Protein 8Z3I (pdb70)

Solvent-accessible surface area: 13178 Å² total; per-residue (Å²): 144,121,16,130,6,112,38,52,1,24,2,95,104,7,130,145,38,75,151,48,138,62,74,26,37,5,37,0,18,17,13,0,15,33,2,14,2,53,58,134,19,118,75,29,110,60,0,106,90,7,59,93,90,44,52,9,8,32,0,54,0,11,95,143,64,30,54,53,2,25,24,6,75,153,25,56,134,72,49,61,128,88,33,68,123,57,19,124,125,95,115,20,80,31,162,72,65,123,52,2,78,219,88,36,95,9,75,72,92,69,2,61,99,25,1,68,44,4,65,88,80,7,5,72,100,73,75,93,120,90,5,0,1,16,33,8,6,19,9,0,4,8,0,5,1,0,3,3,35,18,37,0,58,175,71,94,38,39,1,11,0,0,0,0,12,23,70,0,40,0,31,55,33,120,138,36,67,15,0,1,40,10,46,1,0,3,1,0,0,0,11,15,118,68,80,18,20,0,0,4,17,22,22,28,113,113,15,19,60,29,89,59,0,31,80,70,0,93,69,97,63,5,82,35,75,50,42,9,27,5,58,4,30,1,0,10,5,33,92,116,56,36,16,3,19,59,5,101,126,24,97,50,0,82,68,15,3,67,53,3,45,155,43,122,37,51,50,72,56,166

Foldseek 3Di:
DDAPDKDKAAKAFDDPDDDDPFWGWIDAHQWFAIAIETPVQPAVVVNVVRNVVVAIWMWGADPVGRRYTNHIGHDDPVVRVVQVVFKDFDAFPDDDPVVVVVLLEAEQVRQFVLLVVLLCLALVNPNDQPRAPLQADQTQQLLSQLSSQVVSVVVSHHFKKKKWAFFFWAAQDPVDGQIYTGRMHIFTWGAYVNAIWGRRSSQDSGTHHPVVVLVRRCPPNTDTPDMDIHGSQWSDADNPRSITGGDNVCPVSSVSRVVCSPPHYHRPDD

Structure (mmCIF, N/CA/C/O backbone):
data_8Z3I
#
_entry.id   8Z3I
#
_cell.length_a   51.338
_cell.length_b   52.455
_cell.length_c   109.467
_cell.angle_alpha   90.0
_cell.angle_beta   90.0
_cell.angle_gamma   90.0
#
_symmetry.space_group_name_H-M   'P 21 21 21'
#
loop_
_entity.id
_entity.type
_entity.pdbx_description
1 polymer 'Protei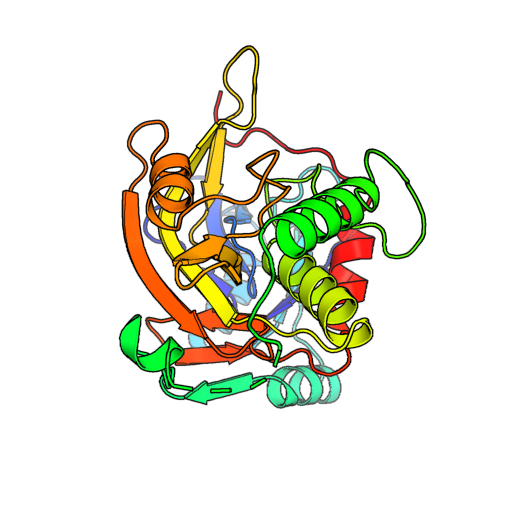n glutaminase domain-containing protein'
2 water water
#
loop_
_atom_site.group_PDB
_atom_site.id
_atom_site.type_symbol
_atom_site.label_atom_id
_atom_site.label_alt_id
_atom_site.label_comp_id
_atom_site.label_asym_id
_atom_site.label_entity_id
_atom_site.label_seq_id
_atom_site.pdbx_PDB_ins_code
_atom_site.Cartn_x
_atom_site.Cartn_y
_atom_site.Cartn_z
_atom_site.occupancy
_atom_site.B_iso_or_equiv
_atom_site.auth_seq_id
_atom_site.auth_comp_id
_atom_site.auth_asym_id
_atom_site.auth_atom_id
_atom_site.pdbx_PDB_model_num
ATOM 1 N N . GLN A 1 35 ? -10.75234 -26.33049 41.50844 1.000 45.33136 35 GLN A N 1
ATOM 2 C CA . GLN A 1 35 ? -10.88763 -25.89884 40.12071 1.000 41.64931 35 GLN A CA 1
ATOM 3 C C . GLN A 1 35 ? -9.59414 -25.31313 39.57948 1.000 41.02775 35 GLN A C 1
ATOM 4 O O . GLN A 1 35 ? -8.95949 -24.47414 40.22413 1.000 41.71227 35 GLN A O 1
ATOM 10 N N . THR A 1 36 ? -9.21645 -25.76219 38.38648 1.000 34.15113 36 THR A N 1
ATOM 11 C CA . THR A 1 36 ? -8.01010 -25.28531 37.72323 1.000 29.93280 36 THR A CA 1
ATOM 12 C C . THR A 1 36 ? -8.36031 -24.75598 36.35434 1.000 22.08055 36 THR A C 1
ATOM 13 O O . THR A 1 36 ? -9.39838 -25.10874 35.79689 1.000 26.78601 36 THR A O 1
ATOM 17 N N . SER A 1 37 ? -7.48160 -23.92465 35.80855 1.000 21.85083 37 SER A N 1
ATOM 18 C CA . SER A 1 37 ? -7.68577 -23.34536 34.48947 1.000 23.89773 37 SER A CA 1
ATOM 19 C C . SER A 1 37 ? -6.39489 -22.77387 33.91701 1.000 25.03158 37 SER A C 1
ATOM 20 O O . SER A 1 37 ? -5.57960 -22.22074 34.65044 1.000 20.89348 37 SER A O 1
ATOM 23 N N . ASN A 1 38 ? -6.22103 -22.89428 32.60172 1.000 18.73053 38 ASN A N 1
ATOM 24 C CA . ASN A 1 38 ? -5.15057 -22.19216 31.91211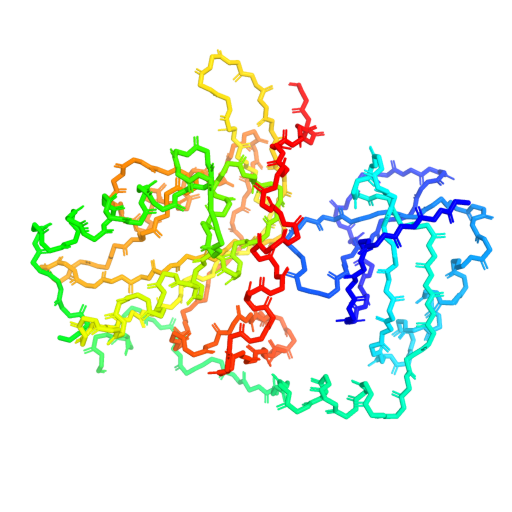 1.000 12.93289 38 ASN A CA 1
ATOM 25 C C . ASN A 1 38 ? -5.65003 -20.91239 31.24074 1.000 18.63718 38 ASN A C 1
ATOM 26 O O . ASN A 1 38 ? -4.92555 -20.28800 30.48247 1.000 19.09185 38 ASN A O 1
ATOM 31 N N . ASP A 1 39 ? -6.88309 -20.52062 31.53620 1.000 12.93088 39 ASP A N 1
ATOM 32 C CA . ASP A 1 39 ? -7.48003 -19.33262 30.93316 1.000 13.30330 39 ASP A CA 1
ATOM 33 C C . ASP A 1 39 ? -7.36510 -18.15526 31.88433 1.000 15.74832 39 ASP A C 1
ATOM 34 O O . ASP A 1 39 ? -8.16846 -18.01206 32.80479 1.000 12.30402 39 ASP A O 1
ATOM 39 N N . TYR A 1 40 ? -6.35293 -17.32014 31.67080 1.000 17.42672 40 TYR A N 1
ATOM 40 C CA . TYR A 1 40 ? -6.18774 -16.12803 32.49622 1.000 13.50782 40 TYR A CA 1
ATOM 41 C C . TYR A 1 40 ? -5.89524 -14.89726 31.66574 1.000 14.59319 40 TYR A C 1
ATOM 42 O O . TYR A 1 40 ? -5.40963 -14.98570 30.52996 1.000 13.55169 40 TYR A O 1
ATOM 51 N N . ILE A 1 41 ? -6.19336 -13.73963 32.23783 1.000 14.52720 41 ILE A N 1
ATOM 52 C CA . ILE A 1 41 ? -5.66527 -12.48677 31.70852 1.000 15.23511 41 ILE A CA 1
ATOM 53 C C . ILE A 1 41 ? -5.12118 -11.61971 32.84202 1.000 18.86660 41 ILE A C 1
ATOM 54 O O . ILE A 1 41 ? -5.42168 -11.85542 34.01384 1.000 18.17830 41 ILE A O 1
ATOM 59 N N . ILE A 1 42 ? -4.32601 -10.61820 32.47108 1.000 14.24949 42 ILE A N 1
ATOM 60 C CA . ILE A 1 42 ? -3.84800 -9.59961 33.39808 1.000 16.66144 42 ILE A CA 1
ATOM 61 C C . ILE A 1 42 ? -4.42366 -8.24224 32.99206 1.000 17.08285 42 ILE A C 1
ATOM 62 O O . ILE A 1 42 ? -4.28870 -7.81916 31.84227 1.000 11.38949 42 ILE A O 1
ATOM 67 N N . GLY A 1 43 ? -5.07982 -7.56143 33.92112 1.000 11.83482 43 GLY A N 1
ATOM 68 C CA . GLY A 1 43 ? -5.60162 -6.24938 33.61137 1.000 18.46758 43 GLY A CA 1
ATOM 69 C C . GLY A 1 43 ? -6.39727 -5.66110 34.74641 1.000 16.27581 43 GLY A C 1
ATOM 70 O O . GLY A 1 43 ? -6.45571 -6.23364 35.83808 1.000 14.87983 43 GLY A O 1
ATOM 71 N N . LEU A 1 44 ? -6.99320 -4.50321 34.48140 1.000 15.22342 44 LEU A N 1
ATOM 72 C CA . LEU A 1 44 ? -7.89417 -3.84905 35.42805 1.000 13.09920 44 LEU A CA 1
ATOM 73 C C . LEU A 1 44 ? -9.24907 -4.52546 35.43077 1.000 15.66585 44 LEU A C 1
ATOM 74 O O . LEU A 1 44 ? -9.67144 -5.09227 34.42145 1.000 22.52618 44 LEU A O 1
ATOM 79 N N . ILE A 1 45 ? -9.93102 -4.44909 36.56343 1.000 13.78165 45 ILE A N 1
ATOM 80 C CA . ILE A 1 45 ? -11.30750 -4.88758 36.65524 1.000 14.60286 45 ILE A CA 1
ATOM 81 C C . ILE A 1 45 ? -12.17371 -3.65618 36.87189 1.000 20.72955 45 ILE A C 1
ATOM 82 O O . ILE A 1 45 ? -11.78348 -2.74940 37.60272 1.000 18.10260 45 ILE A O 1
ATOM 87 N N . LYS A 1 46 ? -13.33118 -3.62046 36.21276 1.000 19.27044 46 LYS A N 1
ATOM 88 C CA . LYS A 1 46 ? -14.32085 -2.56311 36.42026 1.000 25.32884 46 LYS A CA 1
ATOM 89 C C . LYS A 1 46 ? -15.65771 -3.21295 36.72941 1.000 20.69108 46 LYS A C 1
ATOM 90 O O . LYS A 1 46 ? -15.98501 -4.25237 36.16537 1.000 19.44355 46 LYS A O 1
ATOM 96 N N . LYS A 1 47 ? -16.42079 -2.61379 37.63543 1.000 24.08766 47 LYS A N 1
ATOM 97 C CA . LYS A 1 47 ? -17.78140 -3.06914 37.88436 1.000 26.88546 47 LYS A CA 1
ATOM 98 C C . LYS A 1 47 ? -18.59148 -2.88807 36.60512 1.000 23.47670 47 LYS A C 1
ATOM 99 O O . LYS A 1 47 ? -18.35659 -1.94456 35.86457 1.000 23.36458 47 LYS A O 1
ATOM 105 N N . CYS A 1 48 ? -19.51444 -3.80280 36.31773 1.000 22.50759 48 CYS A N 1
ATOM 106 C CA . CYS A 1 48 ? -20.38700 -3.62113 35.16629 1.000 24.09867 48 CYS A CA 1
ATOM 107 C C . CYS A 1 48 ? -21.68986 -3.01691 35.64623 1.000 35.48081 48 CYS A C 1
ATOM 108 O O . CYS A 1 48 ? -22.40904 -3.64845 36.40956 1.000 34.74931 48 CYS A O 1
ATOM 111 N N . ASP A 1 49 ? -21.99311 -1.80116 35.20119 1.000 44.87324 49 ASP A N 1
ATOM 112 C CA . ASP A 1 49 ? -23.14639 -1.06777 35.72127 1.000 54.60861 49 ASP A CA 1
ATOM 113 C C . ASP A 1 49 ? -24.46808 -1.46901 35.06627 1.000 53.73830 49 ASP A C 1
ATOM 114 O O . ASP A 1 49 ? -25.50487 -1.52625 35.72888 1.000 57.96034 49 ASP A O 1
ATOM 119 N N . ASP A 1 50 ? -24.42781 -1.74786 33.76826 1.000 52.80693 50 ASP A N 1
ATOM 120 C CA . ASP A 1 50 ? -25.64587 -2.03553 33.02063 1.000 57.39815 50 ASP A CA 1
ATOM 121 C C . ASP A 1 50 ? -25.84311 -3.52835 32.78125 1.000 50.54311 50 ASP A C 1
ATOM 122 O O . ASP A 1 50 ? -26.40048 -3.92394 31.76009 1.000 52.97706 50 ASP A O 1
ATOM 127 N N . CYS A 1 51 ? -25.39144 -4.35869 33.71679 1.000 42.32158 51 CYS A N 1
ATOM 128 C CA . CYS A 1 51 ? -25.53473 -5.80186 33.55432 1.000 37.02614 51 CYS A CA 1
ATOM 129 C C . CYS A 1 51 ? -26.76499 -6.33149 34.29292 1.000 47.16630 51 CYS A C 1
ATOM 130 O O . CYS A 1 51 ? -27.41541 -5.60397 35.04349 1.000 43.86132 51 CYS A O 1
ATOM 133 N N . GLU A 1 52 ? -27.06764 -7.60644 34.06473 1.000 54.07020 52 GLU A N 1
ATOM 134 C CA . GLU A 1 52 ? -28.23104 -8.25752 34.65324 1.000 57.85345 52 GLU A CA 1
ATOM 135 C C . GLU A 1 52 ? -28.21532 -8.21108 36.17636 1.000 56.28034 52 GLU A C 1
ATOM 136 O O . GLU A 1 52 ? -27.21449 -8.55839 36.80234 1.000 51.71371 52 GLU A O 1
ATOM 138 N N . VAL A 1 53 ? -29.32891 -7.78429 36.76707 1.000 59.73780 53 VAL A N 1
ATOM 139 C CA . VAL A 1 53 ? -29.48828 -7.81734 38.21938 1.000 56.40613 53 VAL A CA 1
ATOM 140 C C . VAL A 1 53 ? -29.43396 -9.25693 38.73091 1.000 53.42706 53 VAL A C 1
ATOM 141 O O . VAL A 1 53 ? -29.99719 -10.17257 38.11997 1.000 54.74700 53 VAL A O 1
ATOM 145 N N . SER A 1 54 ? -28.74725 -9.45335 39.85167 1.000 49.87111 54 SER A N 1
ATOM 146 C CA . SER A 1 54 ? -28.59436 -10.78359 40.42685 1.000 48.94017 54 SER A CA 1
ATOM 147 C C . SER A 1 54 ? -28.19783 -10.70233 41.89544 1.000 50.47683 54 SER A C 1
ATOM 148 O O . SER A 1 54 ? -27.36419 -9.88019 42.27501 1.000 50.36494 54 SER A O 1
ATOM 151 N N . THR A 1 55 ? -28.80026 -11.55672 42.71872 1.000 42.57770 55 THR A N 1
ATOM 152 C CA . THR A 1 55 ? -28.47865 -11.59925 44.14054 1.000 46.23162 55 THR A CA 1
ATOM 153 C C . THR A 1 55 ? -27.37833 -12.61309 44.43011 1.000 51.31085 55 THR A C 1
ATOM 154 O O . THR A 1 55 ? -26.89255 -12.70691 45.55958 1.000 55.98920 55 THR A O 1
ATOM 158 N N . SER A 1 56 ? -26.98997 -13.36858 43.40525 1.000 46.37039 56 SER A N 1
ATOM 159 C CA . SER A 1 56 ? -25.98952 -14.41928 43.56111 1.000 41.65641 56 SER A CA 1
ATOM 160 C C . SER A 1 56 ? -24.69648 -14.15491 42.77757 1.000 34.58511 56 SER A C 1
ATOM 161 O O . SER A 1 56 ? -23.65103 -14.70753 43.11034 1.000 33.94757 56 SER A O 1
ATOM 164 N N . LYS A 1 57 ? -24.77691 -13.33595 41.73106 1.000 30.92006 57 LYS A N 1
ATOM 165 C CA . LYS A 1 57 ? -23.59931 -13.00162 40.92386 1.000 28.28330 57 LYS A CA 1
ATOM 166 C C . LYS A 1 57 ? -23.34199 -11.50292 40.89405 1.000 25.81104 57 LYS A C 1
ATOM 167 O O . LYS A 1 57 ? -24.27193 -10.70206 40.93433 1.000 29.99620 57 LYS A O 1
ATOM 173 N N . THR A 1 58 ? -22.06941 -11.13993 40.79878 1.000 24.20692 58 THR A N 1
ATOM 174 C CA . THR A 1 58 ? -21.66533 -9.75834 40.60095 1.000 24.90847 58 THR A CA 1
ATOM 175 C C . THR A 1 58 ? -20.87095 -9.67949 39.29631 1.000 21.95108 58 THR A C 1
ATOM 176 O O . THR A 1 58 ? -19.93833 -10.46398 39.08036 1.000 21.99451 58 THR A O 1
ATOM 180 N N . PHE A 1 59 ? -21.24940 -8.75449 38.41810 1.000 20.41237 59 PHE A N 1
ATOM 181 C CA . PHE A 1 59 ? -20.66006 -8.70928 37.08104 1.000 23.92076 59 PHE A CA 1
ATOM 182 C C . PHE A 1 59 ? -19.55222 -7.67836 36.96212 1.000 20.93522 59 PHE A C 1
ATOM 183 O O . PHE A 1 59 ? -19.63731 -6.59314 37.52662 1.000 17.67504 59 PHE A O 1
ATOM 191 N N . PHE A 1 60 ? -18.51424 -8.03069 36.21325 1.000 19.69175 60 PHE A N 1
ATOM 192 C CA . PHE A 1 60 ? -17.35803 -7.17123 36.01726 1.000 18.04496 60 PHE A CA 1
ATOM 193 C C . PHE A 1 60 ? -16.92948 -7.17801 34.55451 1.000 22.44513 60 PHE A C 1
ATOM 194 O O . PHE A 1 60 ? -17.27708 -8.09868 33.81236 1.000 21.96234 60 PHE A O 1
ATOM 202 N N . TYR A 1 61 ? -16.18855 -6.14644 34.14853 1.000 12.08676 61 TYR A N 1
ATOM 203 C CA . TYR A 1 61 ? -15.41042 -6.20355 32.92086 1.000 16.81896 61 TYR A CA 1
ATOM 204 C C . TYR A 1 61 ? -13.94072 -6.39783 33.26737 1.000 14.09159 61 TYR A C 1
ATOM 205 O O . TYR A 1 61 ? -13.35647 -5.61402 34.01413 1.000 15.02639 61 TYR A O 1
ATOM 214 N N . CYS A 1 62 ? -13.34830 -7.44768 32.71184 1.000 13.01361 62 CYS A N 1
ATOM 215 C CA . CYS A 1 62 ? -11.95776 -7.79170 32.99159 1.000 14.43100 62 CYS A CA 1
ATOM 216 C C . CYS A 1 62 ? -11.03184 -7.37697 31.85281 1.000 11.63290 62 CYS A C 1
ATOM 217 O O . CYS A 1 62 ? -11.29099 -7.69289 30.68831 1.000 12.94804 62 CYS A O 1
ATOM 220 N N . GLY A 1 63 ? -9.94725 -6.68472 32.20346 1.000 10.69221 63 GLY A N 1
ATOM 221 C CA . GLY A 1 63 ? -8.98504 -6.20075 31.23938 1.000 16.12431 63 GLY A CA 1
ATOM 222 C C . GLY A 1 63 ? -9.69097 -5.46303 30.11925 1.000 13.92193 63 GLY A C 1
ATOM 223 O O . GLY A 1 63 ? -10.53229 -4.59037 30.36273 1.000 12.11456 63 GLY A O 1
ATOM 224 N N . ILE A 1 64 ? -9.37143 -5.84640 28.89011 1.000 8.56880 64 ILE A N 1
ATOM 225 C CA . ILE A 1 64 ? -9.96764 -5.21686 27.71906 1.000 8.20557 64 ILE A CA 1
ATOM 226 C C . ILE A 1 64 ? -11.01301 -6.10135 27.04498 1.000 8.40547 64 ILE A C 1
ATOM 227 O O . ILE A 1 64 ? -11.30273 -5.92893 25.85723 1.000 11.33131 64 ILE A O 1
ATOM 232 N N . LYS A 1 65 ? -11.58799 -7.04604 27.79216 1.000 8.72479 65 LYS A N 1
ATOM 233 C CA . LYS A 1 65 ? -12.58998 -7.93437 27.21769 1.000 9.53103 65 LYS A CA 1
ATOM 234 C C . LYS A 1 65 ? -13.80371 -7.11557 26.82419 1.000 15.24985 65 LYS A C 1
ATOM 235 O O . LYS A 1 65 ? -14.17345 -6.18557 27.53115 1.000 15.69541 65 LYS A O 1
ATOM 241 N N . ALA A 1 66 ? -14.40348 -7.45994 25.69073 1.000 10.92432 66 ALA A N 1
ATOM 242 C CA . ALA A 1 66 ? -15.56537 -6.74569 25.18867 1.000 11.60276 66 ALA A CA 1
ATOM 243 C C . ALA A 1 66 ? -16.84463 -7.26561 25.84210 1.000 16.39471 66 ALA A C 1
ATOM 244 O O . ALA A 1 66 ? -17.86834 -6.58080 25.84501 1.000 18.39516 66 ALA A O 1
ATOM 246 N N . GLY A 1 67 ? -16.77531 -8.47214 26.40523 1.000 16.31907 67 GLY A N 1
ATOM 247 C CA . GLY A 1 67 ? -17.91811 -9.07600 27.06859 1.000 20.31410 67 GLY A CA 1
ATOM 248 C C . GLY A 1 67 ? -17.73788 -9.13363 28.57618 1.000 18.79076 67 GLY A C 1
ATOM 249 O O . GLY A 1 67 ? -16.61402 -9.20502 29.06850 1.000 14.84588 67 GLY A O 1
ATOM 250 N N . ALA A 1 68 ? -18.84753 -9.10228 29.31102 1.000 15.36603 68 ALA A N 1
ATOM 251 C CA . ALA A 1 68 ? -18.79688 -9.12344 30.77360 1.000 19.90581 68 ALA A CA 1
ATOM 252 C C . ALA A 1 68 ? -18.45671 -10.50292 31.35823 1.000 17.20106 68 ALA A C 1
ATOM 253 O O . ALA A 1 68 ? -18.74147 -11.55232 30.76483 1.000 15.76089 68 ALA A O 1
ATOM 255 N N . SER A 1 69 ? -17.85538 -10.47598 32.53954 1.000 13.20559 69 SER A N 1
ATOM 256 C CA . SER A 1 69 ? -17.59918 -11.67367 33.33129 1.000 13.81592 69 SER A CA 1
ATOM 257 C C . SER A 1 69 ? -18.42674 -11.56528 34.59319 1.000 16.58872 69 SER A C 1
ATOM 258 O O . SER A 1 69 ? -19.05850 -10.53768 34.83614 1.000 16.96824 69 SER A O 1
ATOM 261 N N . TYR A 1 70 ? -18.40400 -12.60458 35.41705 1.000 14.48560 70 TYR A N 1
ATOM 262 C CA . TYR A 1 70 ? -19.05396 -12.50317 36.71170 1.000 16.06121 70 TYR A CA 1
ATOM 263 C C . TYR A 1 70 ? -18.30962 -13.34988 37.70551 1.000 18.41585 70 TYR A C 1
ATOM 264 O O . TYR A 1 70 ? -17.58864 -14.27141 37.32900 1.000 15.85550 70 TYR A O 1
ATOM 273 N N . VAL A 1 71 ? -18.47286 -13.01703 38.97675 1.000 15.67463 71 VAL A N 1
ATOM 274 C CA . VAL A 1 71 ? -18.03012 -13.89185 40.04187 1.000 18.09738 71 VAL A CA 1
ATOM 275 C C . VAL A 1 71 ? -19.22338 -14.18347 40.94749 1.000 23.45344 71 VAL A C 1
ATOM 276 O O . VAL A 1 71 ? -20.15136 -13.36678 41.05861 1.000 22.94823 71 VAL A O 1
ATOM 280 N N . GLU A 1 72 ? -19.21352 -15.36090 41.56578 1.000 23.05744 72 GLU A N 1
ATOM 281 C CA . GLU A 1 72 ? -20.23343 -15.71974 42.53836 1.000 28.48987 72 GLU A CA 1
ATOM 282 C C . GLU A 1 72 ? -20.10688 -14.81528 43.75399 1.000 33.11082 72 GLU A C 1
ATOM 283 O O . GLU A 1 72 ? -18.99848 -14.48708 44.17716 1.000 32.99603 72 GLU A O 1
ATOM 289 N N . ASN A 1 73 ? -21.23901 -14.41501 44.31945 1.000 34.47300 73 ASN A N 1
ATOM 290 C CA . ASN A 1 73 ? -21.23504 -13.49277 45.45355 1.000 34.41164 73 ASN A CA 1
ATOM 291 C C . ASN A 1 73 ? -20.59422 -14.05227 46.72846 1.000 33.86997 73 ASN A C 1
ATOM 292 O O . ASN A 1 73 ? -20.13451 -13.28944 47.57732 1.000 33.00194 73 ASN A O 1
ATOM 297 N N . ASP A 1 74 ? -20.55761 -15.37036 46.88056 1.000 31.76548 74 ASP A N 1
ATOM 298 C CA . ASP A 1 74 ? -19.94926 -15.92205 48.08866 1.000 36.91610 74 ASP A CA 1
ATOM 299 C C . ASP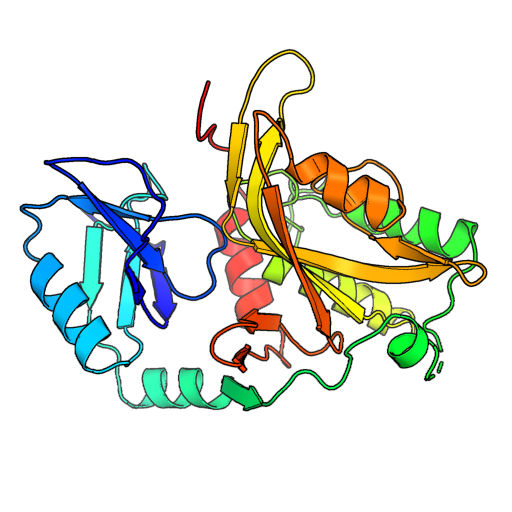 A 1 74 ? -18.50139 -16.30599 47.84072 1.000 37.44777 74 ASP A C 1
ATOM 300 O O . ASP A 1 74 ? -17.86677 -16.92694 48.68941 1.000 33.00095 74 ASP A O 1
ATOM 305 N N . SER A 1 75 ? -17.99017 -15.94131 46.66774 1.000 38.57895 75 SER A N 1
ATOM 306 C CA . SER A 1 75 ? -16.61460 -16.26167 46.30675 1.000 28.80448 75 SER A CA 1
ATOM 307 C C . SER A 1 75 ? -15.63493 -15.63843 47.27634 1.000 27.39379 75 SER A C 1
ATOM 308 O O . SER A 1 75 ? -15.74083 -14.45684 47.60134 1.000 25.87147 75 SER A O 1
ATOM 311 N N . PRO A 1 76 ? -14.65612 -16.43410 47.72354 1.000 28.42642 76 PRO A N 1
ATOM 312 C CA . PRO A 1 76 ? -13.60002 -15.95485 48.61635 1.000 31.87149 76 PRO A CA 1
ATOM 313 C C . PRO A 1 76 ? -12.65030 -14.97393 47.94023 1.000 31.46106 76 PRO A C 1
ATOM 314 O O . PRO A 1 76 ? -11.73514 -14.51271 48.61127 1.000 30.87294 76 PRO A O 1
ATOM 318 N N . TYR A 1 77 ? -12.86128 -14.67160 46.65555 1.000 26.43307 77 TYR A N 1
ATOM 319 C CA . TYR A 1 77 ? -11.99600 -13.74393 45.92494 1.000 27.35641 77 TYR A CA 1
ATOM 320 C C . TYR A 1 77 ? -12.66776 -12.39803 45.67542 1.000 23.85393 77 TYR A C 1
ATOM 321 O O . TYR A 1 77 ? -12.04889 -11.47894 45.13480 1.000 21.67632 77 TYR A O 1
ATOM 330 N N . LEU A 1 78 ? -13.93147 -12.27871 46.06744 1.000 27.58009 78 LEU A N 1
ATOM 331 C CA . LEU A 1 78 ? -14.68114 -11.05411 45.78938 1.000 25.40220 78 LEU A CA 1
ATOM 332 C C . LEU A 1 78 ? -14.00427 -9.83131 46.42569 1.000 24.70361 78 LEU A C 1
ATOM 333 O O . LEU A 1 78 ? -13.94295 -8.75724 45.82089 1.000 25.14179 78 LEU A O 1
ATOM 338 N N . ASN A 1 79 ? -13.48435 -9.99192 47.63753 1.000 22.86443 79 ASN A N 1
ATOM 339 C CA . ASN A 1 79 ? -12.82259 -8.87497 48.29660 1.000 20.14089 79 ASN A CA 1
ATOM 340 C C . ASN A 1 79 ? -11.51719 -8.51852 47.59892 1.000 25.38979 79 ASN A C 1
ATOM 341 O O . ASN A 1 79 ? -11.15585 -7.34547 47.52965 1.000 24.81079 79 ASN A O 1
ATOM 346 N N . ASP A 1 80 ? -10.81014 -9.51957 47.07827 1.000 20.32877 80 ASP A N 1
ATOM 347 C CA . ASP A 1 80 ? -9.61154 -9.24270 46.29264 1.000 21.80956 80 ASP A CA 1
ATOM 348 C C . ASP A 1 80 ? -9.94968 -8.42828 45.05064 1.000 20.16745 80 ASP A C 1
ATOM 349 O O . ASP A 1 80 ? -9.17533 -7.55687 44.63981 1.000 18.67079 80 ASP A O 1
ATOM 354 N N . ILE A 1 81 ? -11.10576 -8.70518 44.45365 1.000 20.86566 81 ILE A N 1
ATOM 355 C CA . ILE A 1 81 ? -11.52633 -7.95382 43.27201 1.000 16.01062 81 ILE A CA 1
ATOM 356 C C . ILE A 1 81 ? -11.81530 -6.50569 43.64406 1.000 22.52865 81 ILE A C 1
ATOM 357 O O . ILE A 1 81 ? -11.35613 -5.57677 42.96707 1.000 20.79028 81 ILE A O 1
ATOM 362 N N . LYS A 1 82 ? -12.55656 -6.31461 44.73352 1.000 22.05118 82 LYS A N 1
ATOM 363 C CA . LYS A 1 82 ? -12.91027 -4.96947 45.18586 1.000 22.28234 82 LYS A CA 1
ATOM 364 C C . LYS A 1 82 ? -11.66370 -4.16535 45.53268 1.000 23.56633 82 LYS A C 1
ATOM 365 O O . LYS A 1 82 ? -11.55297 -2.99797 45.17058 1.000 26.61551 82 LYS A O 1
ATOM 371 N N . GLU A 1 83 ? -10.71531 -4.80003 46.21237 1.000 19.53406 83 GLU A N 1
ATOM 372 C CA . GLU A 1 83 ? -9.48247 -4.11769 46.57520 1.000 22.73190 83 GLU A CA 1
ATOM 373 C C . GLU A 1 83 ? -8.72977 -3.68375 45.32435 1.000 26.12904 83 GLU A C 1
ATOM 374 O O . GLU A 1 83 ? -8.17740 -2.59184 45.27537 1.000 26.16181 83 GLU A O 1
ATOM 380 N N . SER A 1 84 ? -8.72896 -4.53728 44.30648 1.000 24.82199 84 SER A N 1
ATOM 381 C CA . SER A 1 84 ? -8.03525 -4.22249 43.07083 1.000 21.57638 84 SER A CA 1
ATOM 382 C C . SER A 1 84 ? -8.68357 -3.00582 42.39266 1.000 27.59576 84 SER A C 1
ATOM 383 O O . SER A 1 84 ? -7.98582 -2.10571 41.91369 1.000 29.51562 84 SER A O 1
ATOM 386 N N . ILE A 1 85 ? -10.01365 -2.96917 42.37758 1.000 28.41019 85 ILE A N 1
ATOM 387 C CA . ILE A 1 85 ? -10.74998 -1.81526 41.86014 1.000 29.54373 85 ILE A CA 1
ATOM 388 C C . ILE A 1 85 ? -10.42686 -0.52811 42.62824 1.000 35.86839 85 ILE A C 1
ATOM 389 O O . ILE A 1 85 ? -10.16709 0.51399 42.02109 1.000 35.12912 85 ILE A O 1
ATOM 394 N N . SER A 1 86 ? -10.42937 -0.59995 43.95728 1.000 27.83241 86 SER A N 1
ATOM 395 C CA . SER A 1 86 ? -10.11088 0.56840 44.77490 1.000 27.87701 86 SER A CA 1
ATOM 396 C C . SER A 1 86 ? -8.70321 1.09733 44.50697 1.000 31.52051 86 SER A C 1
ATOM 397 O O . SER A 1 86 ? -8.48571 2.30540 44.49267 1.000 36.21904 86 SER A O 1
ATOM 400 N N . ASN A 1 87 ? -7.74570 0.19693 44.30145 1.000 25.35604 87 ASN A N 1
ATOM 401 C CA . ASN A 1 87 ? -6.36646 0.62325 44.10126 1.000 28.35358 87 ASN A CA 1
ATOM 402 C C . ASN A 1 87 ? -6.03807 0.96443 42.65309 1.000 27.70039 87 ASN A C 1
ATOM 403 O O . ASN A 1 87 ? -4.96347 1.48509 42.37714 1.000 32.31606 87 ASN A O 1
ATOM 408 N N . GLY A 1 88 ? -6.96552 0.66544 41.74596 1.000 23.41819 88 GLY A N 1
ATOM 409 C CA . GLY A 1 88 ? -6.79499 0.92866 40.32857 1.000 26.74127 88 GLY A CA 1
ATOM 410 C C . GLY A 1 88 ? -5.59621 0.21861 39.73127 1.000 22.55293 88 GLY A C 1
ATOM 411 O O . GLY A 1 88 ? -4.91524 0.75246 38.85635 1.000 29.38031 88 GLY A O 1
ATOM 412 N N . THR A 1 89 ? -5.32373 -0.98640 40.20746 1.000 18.73948 89 THR A N 1
ATOM 413 C CA . THR A 1 89 ? -4.14568 -1.71348 39.75606 1.000 19.52328 89 THR A CA 1
ATOM 414 C C . THR A 1 89 ? -4.54275 -2.97580 39.01155 1.000 18.25266 89 THR A C 1
ATOM 415 O O . THR A 1 89 ? -5.60547 -3.53756 39.26792 1.000 16.14865 89 THR A O 1
ATOM 419 N N . PRO A 1 90 ? -3.68842 -3.42525 38.07867 1.000 20.11706 90 PRO A N 1
ATOM 420 C CA . PRO A 1 90 ? -3.97649 -4.65268 37.33553 1.000 19.93111 90 PRO A CA 1
ATOM 421 C C . PRO A 1 90 ? -3.78572 -5.88708 38.21464 1.000 18.12803 90 PRO A C 1
ATOM 422 O O . PRO A 1 90 ? -2.96985 -5.85327 39.14229 1.000 13.05957 90 PRO A O 1
ATOM 426 N N . ILE A 1 91 ? -4.55051 -6.94200 37.93714 1.000 13.38685 91 ILE A N 1
ATOM 427 C CA . ILE A 1 91 ? -4.42114 -8.23565 38.61605 1.000 10.79424 91 ILE A CA 1
ATOM 428 C C . ILE A 1 91 ? -4.59420 -9.34335 37.59433 1.000 10.31037 91 ILE A C 1
ATOM 429 O O . ILE A 1 91 ? -5.04010 -9.09967 36.47164 1.000 15.90619 91 ILE A O 1
ATOM 434 N N . LYS A 1 92 ? -4.25837 -10.55895 37.99953 1.000 11.70326 92 LYS A N 1
ATOM 435 C CA . LYS A 1 92 ? -4.40448 -11.72134 37.14800 1.000 13.46671 92 LYS A CA 1
ATOM 436 C C . LYS A 1 92 ? -5.74951 -12.36822 37.45984 1.000 14.70540 92 LYS A C 1
ATOM 437 O O . LYS A 1 92 ? -6.07377 -12.61015 38.62170 1.000 14.63146 92 LYS A O 1
ATOM 443 N N . ILE A 1 93 ? -6.53976 -12.62136 36.42489 1.000 13.90250 93 ILE A N 1
ATOM 444 C CA . ILE A 1 93 ? -7.88856 -13.16201 36.60998 1.000 14.25176 93 ILE A CA 1
ATOM 445 C C . ILE A 1 93 ? -7.98716 -14.50387 35.90947 1.000 18.14920 93 ILE A C 1
ATOM 446 O O . ILE A 1 93 ? -7.67681 -14.59272 34.73104 1.000 15.13603 93 ILE A O 1
ATOM 451 N N . TYR A 1 94 ? -8.40854 -15.54333 36.62640 1.000 11.18271 94 TYR A N 1
ATOM 452 C CA . TYR A 1 94 ? -8.58969 -16.85539 36.01504 1.000 12.94726 94 TYR A CA 1
ATOM 453 C C . TYR A 1 94 ? -10.05923 -17.12628 35.74248 1.000 16.71801 94 TYR A C 1
ATOM 454 O O . TYR A 1 94 ? -10.91457 -16.82151 36.57992 1.000 15.48410 94 TYR A O 1
ATOM 463 N N . PHE A 1 95 ? -10.34304 -17.73935 34.59511 1.000 12.42180 95 PHE A N 1
ATOM 464 C CA . PHE A 1 95 ? -11.72098 -18.05134 34.21483 1.000 11.63433 95 PHE A CA 1
ATOM 465 C C . PHE A 1 95 ? -11.98211 -19.55287 34.15394 1.000 17.42852 95 PHE A C 1
ATOM 466 O O . PHE A 1 95 ? -11.09153 -20.33418 33.83848 1.000 12.82846 95 PHE A O 1
ATOM 474 N N . ASP A 1 96 ? -13.21411 -19.93349 34.47954 1.000 14.86887 96 ASP A N 1
ATOM 475 C CA . ASP A 1 96 ? -13.69301 -21.31419 34.41037 1.000 15.80590 96 ASP A CA 1
ATOM 476 C C . ASP A 1 96 ? -13.51576 -21.86985 33.01202 1.000 17.63278 96 ASP A C 1
ATOM 477 O O . ASP A 1 96 ? -14.07229 -21.34071 32.04809 1.000 17.29339 96 ASP A O 1
ATOM 482 N N . GLU A 1 97 ? -12.75047 -22.94949 32.89269 1.000 18.22483 97 GLU A N 1
ATOM 483 C CA . GLU A 1 97 ? -12.51367 -23.52874 31.57755 1.000 18.19755 97 GLU A CA 1
ATOM 484 C C . GLU A 1 97 ? -13.79318 -24.06265 30.93838 1.000 19.97090 97 GLU A C 1
ATOM 485 O O . GLU A 1 97 ? -13.86579 -24.19695 29.72665 1.000 18.44650 97 GLU A O 1
ATOM 491 N N . ASN A 1 98 ? -14.81158 -24.32945 31.74633 1.000 22.63705 98 ASN A N 1
ATOM 492 C CA . ASN A 1 98 ? -16.08893 -24.80766 31.21481 1.000 28.45098 98 ASN A CA 1
ATOM 493 C C . ASN A 1 98 ? -17.10763 -23.69249 31.05673 1.000 26.65588 98 ASN A C 1
ATOM 494 O O . ASN A 1 98 ? -18.17612 -23.88282 30.47030 1.000 21.67070 98 ASN A O 1
ATOM 499 N N . GLU A 1 99 ? -16.77785 -22.52671 31.59689 1.000 23.84507 99 GLU A N 1
ATOM 500 C CA . GLU A 1 99 ? -17.67513 -21.38323 31.53008 1.000 23.69591 99 GLU A CA 1
ATOM 501 C C . GLU A 1 99 ? -16.84328 -20.11207 31.53593 1.000 17.99401 99 GLU A C 1
ATOM 502 O O . GLU A 1 99 ? -16.55663 -19.54945 32.59969 1.000 19.63211 99 GLU A O 1
ATOM 508 N N . PRO A 1 100 ? -16.42990 -19.66650 30.33943 1.000 18.05882 100 PRO A N 1
ATOM 509 C CA . PRO A 1 100 ? -15.41893 -18.61361 30.20020 1.000 18.30159 100 PRO A CA 1
ATOM 510 C C . PRO A 1 100 ? -15.83828 -17.28420 30.84825 1.000 16.87565 100 PRO A C 1
ATOM 511 O O . PRO A 1 100 ? -14.97997 -16.45849 31.18935 1.000 16.77097 100 PRO A O 1
ATOM 515 N N . GLU A 1 101 ? -17.14279 -17.09629 31.03360 1.000 14.79129 101 GLU A N 1
ATOM 516 C CA . GLU A 1 101 ? -17.65842 -15.86963 31.61849 1.000 13.70967 101 GLU A CA 1
ATOM 517 C C . GLU A 1 101 ? -17.43217 -15.83801 33.12221 1.000 18.07169 101 GLU A C 1
ATOM 518 O O . GLU A 1 101 ? -17.51486 -14.78381 33.74308 1.000 19.25462 101 GLU A O 1
ATOM 524 N N . ARG A 1 102 ? -17.16142 -16.99849 33.71165 1.000 17.41805 102 ARG A N 1
ATOM 525 C CA . ARG A 1 102 ? -17.11160 -17.09891 35.17074 1.000 18.28417 102 ARG A CA 1
ATOM 526 C C . ARG A 1 102 ? -15.68580 -16.98028 35.71151 1.000 14.01363 102 ARG A C 1
ATOM 527 O O . ARG A 1 102 ? -14.80135 -17.74255 35.33424 1.000 13.68145 102 ARG A O 1
ATOM 535 N N . ILE A 1 103 ? -15.47601 -16.00874 36.59077 1.000 17.44462 103 ILE A N 1
ATOM 536 C CA . ILE A 1 103 ? -14.20532 -15.85846 37.30360 1.000 14.28327 103 ILE A CA 1
ATOM 537 C C . ILE A 1 103 ? -14.09023 -16.91972 38.39490 1.000 18.72161 103 ILE A C 1
ATOM 538 O O . ILE A 1 103 ? -14.98004 -17.04477 39.22582 1.000 15.42704 103 ILE A O 1
ATOM 543 N N . ILE A 1 104 ? -13.01006 -17.69417 38.40132 1.000 17.83133 104 ILE A N 1
ATOM 544 C CA . ILE A 1 104 ? -12.84397 -18.68240 39.46638 1.000 13.89554 104 ILE A CA 1
ATOM 545 C C . ILE A 1 104 ? -11.82449 -18.23199 40.50388 1.000 18.41124 104 ILE A C 1
ATOM 546 O O . ILE A 1 104 ? -11.87165 -18.67477 41.64623 1.000 17.13572 104 ILE A O 1
ATOM 551 N N . SER A 1 105 ? -10.91844 -17.33430 40.12225 1.000 17.15458 105 SER A N 1
ATOM 552 C CA . SER A 1 105 ? -9.99146 -16.74903 41.09372 1.000 18.98339 105 SER A CA 1
ATOM 553 C C . SER A 1 105 ? -9.30298 -15.50506 40.54206 1.000 17.36565 105 SER A C 1
ATOM 554 O O . SER A 1 105 ? -9.33527 -15.24118 39.33336 1.000 12.17767 105 SER A O 1
ATOM 557 N N . VAL A 1 106 ? -8.69632 -14.73171 41.44083 1.000 14.46101 106 VAL A N 1
ATOM 558 C CA . VAL A 1 106 ? -7.78861 -13.67614 41.03033 1.000 13.23553 106 VAL A CA 1
ATOM 559 C C . VAL A 1 106 ? -6.54563 -13.73698 41.91141 1.000 20.45041 106 VAL A C 1
ATOM 560 O O . VAL A 1 106 ? -6.56821 -14.29222 43.00829 1.000 20.16484 106 VAL A O 1
ATOM 564 N N . VAL A 1 107 ? -5.45176 -13.17404 41.42993 1.000 16.10510 107 VAL A N 1
ATOM 565 C CA . VAL A 1 107 ? -4.24163 -13.15852 42.22538 1.000 17.98022 107 VAL A CA 1
ATOM 566 C C . VAL A 1 107 ? -3.44070 -11.90360 41.88602 1.000 16.76028 107 VAL A C 1
ATOM 567 O O . VAL A 1 107 ? -3.41532 -11.46115 40.73015 1.000 15.81214 107 VAL A O 1
ATOM 571 N N . LYS A 1 108 ? -2.81592 -11.31271 42.89338 1.000 14.79189 108 LYS A N 1
ATOM 572 C CA . LYS A 1 108 ? -1.95067 -10.15005 42.67554 1.000 18.56868 108 LYS A CA 1
ATOM 573 C C . LYS A 1 108 ? -0.77088 -10.48626 41.75455 1.000 18.04786 108 LYS A C 1
ATOM 574 O O . LYS A 1 108 ? -0.22376 -11.59098 41.79948 1.000 17.73493 108 LYS A O 1
ATOM 580 N N . ILE A 1 109 ? -0.36844 -9.54210 40.91474 1.000 16.35277 109 ILE A N 1
ATOM 581 C CA . ILE A 1 109 ? 0.70763 -9.84066 39.97362 1.000 18.32606 109 ILE A CA 1
ATOM 582 C C . ILE A 1 109 ? 2.06514 -9.38357 40.52577 1.000 19.60845 109 ILE A C 1
ATOM 583 O O . ILE A 1 109 ? 2.12593 -8.61012 41.47534 1.000 15.14115 109 ILE A O 1
ATOM 588 N N . SER A 1 110 ? 3.15217 -9.88405 39.94772 1.000 11.76247 110 SER A N 1
ATOM 589 C CA . SER A 1 110 ? 4.48867 -9.51944 40.40920 1.000 14.48965 110 SER A CA 1
ATOM 590 C C . SER A 1 110 ? 4.88007 -8.12820 39.92568 1.000 11.58488 110 SER A C 1
ATOM 591 O O . SER A 1 110 ? 4.18939 -7.53576 39.08551 1.000 12.36739 110 SER A O 1
ATOM 594 N N . ASN A 1 111 ? 6.00907 -7.62352 40.41484 1.000 20.03164 111 ASN A N 1
ATOM 595 C CA . ASN A 1 111 ? 6.49899 -6.31700 39.98568 1.000 16.19244 111 ASN A CA 1
ATOM 596 C C . ASN A 1 111 ? 6.83732 -6.29374 38.50301 1.000 15.79420 111 ASN A C 1
ATOM 597 O O . ASN A 1 111 ? 6.56594 -5.30792 37.82954 1.000 12.58962 111 ASN A O 1
ATOM 602 N N . SER A 1 112 ? 7.44721 -7.36561 37.99342 1.000 14.44539 112 SER A N 1
ATOM 603 C CA . SER A 1 112 ? 7.77874 -7.42535 36.56927 1.000 12.36727 112 SER A CA 1
ATOM 604 C C . SER A 1 112 ? 6.52254 -7.55861 35.68871 1.000 16.09702 112 SER A C 1
ATOM 605 O O . SER A 1 112 ? 6.45686 -6.97195 34.60558 1.000 11.80811 112 SER A O 1
ATOM 608 N N . GLU A 1 113 ? 5.52802 -8.32820 36.13706 1.000 14.43343 113 GLU A N 1
ATOM 609 C CA . GLU A 1 113 ? 4.25055 -8.37716 35.42107 1.000 14.59066 113 GLU A CA 1
ATOM 610 C C . GLU A 1 113 ? 3.59662 -6.99490 35.40256 1.000 12.72180 113 GLU A C 1
ATOM 611 O O . GLU A 1 113 ? 3.02821 -6.56849 34.38478 1.000 11.95672 113 GLU A O 1
ATOM 617 N N . GLU A 1 114 ? 3.65880 -6.29603 36.52964 1.000 8.96627 114 GLU A N 1
ATOM 618 C CA . GLU A 1 114 ? 3.03350 -4.98780 36.60297 1.000 8.89151 114 GLU A CA 1
ATOM 619 C C . GLU A 1 114 ? 3.75644 -3.98607 35.68729 1.000 14.21366 114 GLU A C 1
ATOM 620 O O . GLU A 1 114 ? 3.11454 -3.20373 34.96818 1.000 14.22546 114 GLU A O 1
ATOM 626 N N . LYS A 1 115 ? 5.08886 -4.00832 35.71585 1.000 13.50935 115 LYS A N 1
ATOM 627 C CA . LYS A 1 115 ? 5.88249 -3.18794 34.79759 1.000 9.11247 115 LYS A CA 1
ATOM 628 C C . LYS A 1 115 ? 5.55395 -3.47199 33.33280 1.000 10.45736 115 LYS A C 1
ATOM 629 O O . LYS A 1 115 ? 5.34720 -2.54063 32.56383 1.000 13.32612 115 LYS A O 1
ATOM 635 N N . ASN A 1 116 ? 5.52267 -4.74959 32.94280 1.000 10.50429 116 ASN A N 1
ATOM 636 C CA . ASN A 1 116 ? 5.24701 -5.10537 31.55057 1.000 9.13432 116 ASN A CA 1
ATOM 637 C C . ASN A 1 116 ? 3.85473 -4.65388 31.13612 1.000 12.35531 116 ASN A C 1
ATOM 638 O O . ASN A 1 116 ? 3.64791 -4.17495 30.01674 1.000 16.00897 116 ASN A O 1
ATOM 643 N N . TRP A 1 117 ? 2.90109 -4.79021 32.04327 1.000 12.78786 117 TRP A N 1
ATOM 644 C CA . TRP A 1 117 ? 1.55907 -4.31413 31.76252 1.000 14.77993 117 TRP A CA 1
ATOM 645 C C . TRP A 1 117 ? 1.56679 -2.79969 31.57695 1.000 14.86244 117 TRP A C 1
ATOM 646 O O . TRP A 1 117 ? 1.04179 -2.29256 30.59354 1.000 15.24428 117 TRP A O 1
ATOM 657 N N . ASN A 1 118 ? 2.18097 -2.07903 32.51005 1.000 11.00183 118 ASN A N 1
ATOM 658 C CA . ASN A 1 118 ? 2.23758 -0.61626 32.41696 1.000 11.23616 118 ASN A CA 1
ATOM 659 C C . ASN A 1 118 ? 2.93728 -0.09413 31.16481 1.000 15.41760 118 ASN A C 1
ATOM 660 O O . ASN A 1 118 ? 2.56178 0.95563 30.64111 1.000 12.90814 118 ASN A O 1
ATOM 665 N N . LEU A 1 119 ? 3.95035 -0.81218 30.68420 1.000 12.24720 119 LEU A N 1
ATOM 666 C CA . LEU A 1 119 ? 4.69828 -0.36364 29.50114 1.000 19.65831 119 LEU A CA 1
ATOM 667 C C . LEU A 1 119 ? 3.84176 -0.30441 28.22983 1.000 19.98453 119 LEU A C 1
ATOM 668 O O . LEU A 1 119 ? 4.22866 0.34173 27.24943 1.000 14.80633 119 LEU A O 1
ATOM 673 N N . ASN A 1 120 ? 2.68785 -0.97154 28.23130 1.000 12.60757 120 ASN A N 1
ATOM 674 C CA . ASN A 1 120 ? 1.79261 -0.90589 27.07254 1.000 10.90452 120 ASN A CA 1
ATOM 675 C C . ASN A 1 120 ? 0.61913 0.06347 27.21737 1.000 17.28459 120 ASN A C 1
ATOM 676 O O . ASN A 1 120 ? -0.24179 0.13627 26.33409 1.000 16.14969 120 ASN A O 1
ATOM 681 N N . VAL A 1 121 ? 0.59856 0.81457 28.31474 1.000 14.67578 121 VAL A N 1
ATOM 682 C CA . VAL A 1 121 ? -0.52373 1.68840 28.63484 1.000 15.46043 121 VAL A CA 1
ATOM 683 C C . VAL A 1 121 ? -0.17872 3.17638 28.50742 1.000 19.90054 121 VAL A C 1
ATOM 684 O O . VAL A 1 121 ? 0.86880 3.63495 28.97073 1.000 16.92123 121 VAL A O 1
ATOM 688 N N . LYS A 1 122 ? -1.06828 3.91784 27.85652 1.000 16.07840 122 LYS A N 1
ATOM 689 C CA . LYS A 1 122 ? -0.98437 5.36875 27.80896 1.000 12.73087 122 LYS A CA 1
ATOM 690 C C . LYS A 1 122 ? -2.34416 5.97120 28.09672 1.000 15.04383 122 LYS A C 1
ATOM 691 O O . LYS A 1 122 ? -3.37143 5.37966 27.78360 1.000 17.05793 122 LYS A O 1
ATOM 697 N N . TYR A 1 123 ? -2.35328 7.14815 28.70839 1.000 14.82544 123 TYR A N 1
ATOM 698 C CA . TYR A 1 123 ? -3.58033 7.91018 28.78971 1.000 17.91286 123 TYR A CA 1
ATOM 699 C C . TYR A 1 123 ? -3.40251 9.14500 27.91049 1.000 19.69158 123 TYR A C 1
ATOM 700 O O . TYR A 1 123 ? -2.56141 9.99611 28.17786 1.000 34.76622 123 TYR A O 1
ATOM 709 N N . ASP A 1 124 ? -4.17893 9.21270 26.83961 1.000 29.39806 124 ASP A N 1
ATOM 710 C CA . ASP A 1 124 ? -4.08699 10.29650 25.87929 1.000 27.40624 124 ASP A CA 1
ATOM 711 C C . ASP A 1 124 ? -5.37204 10.35600 25.09342 1.000 32.85782 124 ASP A C 1
ATOM 712 O O . ASP A 1 124 ? -5.95924 9.31670 24.78144 1.000 27.82641 124 ASP A O 1
ATOM 717 N N . GLU A 1 125 ? -5.82000 11.57124 24.79382 1.000 24.59349 125 GLU A N 1
ATOM 718 C CA . GLU A 1 125 ? -6.95782 11.76981 23.90131 1.000 39.99096 125 GLU A CA 1
ATOM 719 C C . GLU A 1 125 ? -6.69492 11.10760 22.55291 1.000 35.42152 125 GLU A C 1
ATOM 720 O O . GLU A 1 125 ? -5.55856 11.09630 22.08794 1.000 32.78889 125 GLU A O 1
ATOM 726 N N . THR A 1 126 ? -7.72823 10.54962 21.92599 1.000 29.96486 126 THR A N 1
ATOM 727 C CA . THR A 1 126 ? -7.57469 10.13606 20.53968 1.000 31.74388 126 THR A CA 1
ATOM 728 C C . THR A 1 126 ? -7.26575 11.37712 19.69483 1.000 22.05657 126 THR A C 1
ATOM 729 O O . THR A 1 126 ? -7.80216 12.45889 19.94595 1.000 22.29725 126 THR A O 1
ATOM 733 N N . PRO A 1 127 ? -6.37231 11.23593 18.70622 1.000 21.99165 127 PRO A N 1
ATOM 734 C CA . PRO A 1 127 ? -6.11199 12.37806 17.82301 1.000 22.29691 127 PRO A CA 1
ATOM 735 C C . PRO A 1 127 ? -7.31249 12.70264 16.95073 1.000 22.77461 127 PRO A C 1
ATOM 736 O O . PRO A 1 127 ? -7.48933 13.84467 16.54846 1.000 23.24934 127 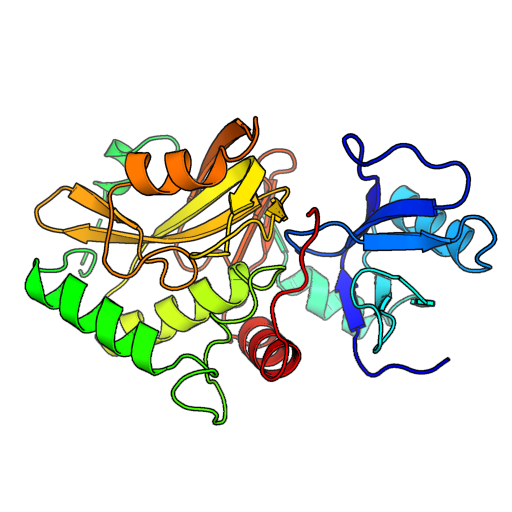PRO A O 1
ATOM 740 N N . PHE A 1 128 ? -8.12915 11.69833 16.66066 1.000 22.80814 128 PHE A N 1
ATOM 741 C CA . PHE A 1 128 ? -9.13961 11.84235 15.62412 1.000 25.85889 128 PHE A CA 1
ATOM 742 C C . PHE A 1 128 ? -10.53416 12.03373 16.19048 1.000 27.92675 128 PHE A C 1
ATOM 743 O O . PHE A 1 128 ? -11.01231 11.23486 16.98631 1.000 32.77395 128 PHE A O 1
ATOM 751 N N . LYS A 1 129 ? -11.18726 13.10151 15.76018 1.000 29.14652 129 LYS A N 1
ATOM 752 C CA . LYS A 1 129 ? -12.50891 13.40516 16.26287 1.000 37.32351 129 LYS A CA 1
ATOM 753 C C . LYS A 1 129 ? -13.54426 13.23900 15.16901 1.000 35.74584 129 LYS A C 1
ATOM 754 O O . LYS A 1 129 ? -14.69389 12.93229 15.46123 1.000 34.87085 129 LYS A O 1
ATOM 760 N N . THR A 1 130 ? -13.13769 13.43689 13.91482 1.000 31.13071 130 THR A N 1
ATOM 761 C CA . THR A 1 130 ? -14.06336 13.32603 12.78807 1.000 37.85994 130 THR A CA 1
ATOM 762 C C . THR A 1 130 ? -13.49369 12.46774 11.66759 1.000 37.07798 130 THR A C 1
ATOM 763 O O . THR A 1 130 ? -12.32134 12.08990 11.68523 1.000 34.72368 130 THR A O 1
ATOM 767 N N . ILE A 1 131 ? -14.34703 12.17983 10.69123 1.000 33.86961 131 ILE A N 1
ATOM 768 C CA . ILE A 1 131 ? -13.96905 11.46873 9.47777 1.000 32.03904 131 ILE A CA 1
ATOM 769 C C . ILE A 1 131 ? -12.96887 12.28204 8.66102 1.000 35.26120 131 ILE A C 1
ATOM 770 O O . ILE A 1 131 ? -12.01857 11.73688 8.08797 1.000 37.34866 131 ILE A O 1
ATOM 775 N N . GLU A 1 132 ? -13.18831 13.59218 8.60807 1.000 30.84227 132 GLU A N 1
ATOM 776 C CA . GLU A 1 132 ? -12.29592 14.46966 7.87053 1.000 34.10983 132 GLU A CA 1
ATOM 777 C C . GLU A 1 132 ? -10.89027 14.40476 8.45410 1.000 31.89542 132 GLU A C 1
ATOM 778 O O . GLU A 1 132 ? -9.91093 14.56680 7.72489 1.000 30.20484 132 GLU A O 1
ATOM 784 N N . ASP A 1 133 ? -10.79179 14.17405 9.76296 1.000 28.29746 133 ASP A N 1
ATOM 785 C CA . ASP A 1 133 ? -9.48865 14.01837 10.40243 1.000 26.23676 133 ASP A CA 1
ATOM 786 C C . ASP A 1 133 ? -8.74073 12.83762 9.80712 1.000 25.64869 133 ASP A C 1
ATOM 787 O O . ASP A 1 133 ? -7.52705 12.90048 9.64156 1.000 31.74633 133 ASP A O 1
ATOM 792 N N . LEU A 1 134 ? -9.46690 11.76820 9.48284 1.000 25.54680 134 LEU A N 1
ATOM 793 C CA . LEU A 1 134 ? -8.85027 10.56803 8.90768 1.000 25.05672 134 LEU A CA 1
ATOM 794 C C . LEU A 1 134 ? -8.33887 10.84430 7.50363 1.000 29.66264 134 LEU A C 1
ATOM 795 O O . LEU A 1 134 ? -7.27683 10.35638 7.11041 1.000 28.34755 134 LEU A O 1
ATOM 800 N N . ASN A 1 135 ? -9.08942 11.64948 6.75595 1.000 31.63683 135 ASN A N 1
ATOM 801 C CA . ASN A 1 135 ? -8.69386 12.05574 5.40661 1.000 47.15283 135 ASN A CA 1
ATOM 802 C C . ASN A 1 135 ? -7.44583 12.92819 5.42638 1.000 56.27280 135 ASN A C 1
ATOM 803 O O . ASN A 1 135 ? -7.04792 13.48333 4.40202 1.000 67.49742 135 ASN A O 1
ATOM 808 N N . ARG A 1 136 ? -6.86222 13.05055 6.61668 1.000 55.12194 136 ARG A N 1
ATOM 809 C CA . ARG A 1 136 ? -5.56839 13.67050 6.84487 1.000 56.29234 136 ARG A CA 1
ATOM 810 C C . ARG A 1 136 ? -5.67181 15.17919 6.71463 1.000 61.90211 136 ARG A C 1
ATOM 811 O O . ARG A 1 136 ? -6.20345 15.83973 7.60958 1.000 62.56751 136 ARG A O 1
ATOM 819 N N . SER A 1 145 ? -1.91474 3.86882 0.32008 1.000 28.21995 145 SER A N 1
ATOM 820 C CA . SER A 1 145 ? -1.37325 3.17745 1.48853 1.000 38.01339 145 SER A CA 1
ATOM 821 C C . SER A 1 145 ? -2.48266 2.88197 2.47711 1.000 30.28194 145 SER A C 1
ATOM 822 O O . SER A 1 145 ? -2.60753 1.75814 2.95009 1.000 24.83297 145 SER A O 1
ATOM 825 N N . PHE A 1 146 ? -3.27911 3.90186 2.79309 1.000 31.95235 146 PHE A N 1
ATOM 826 C CA . PHE A 1 146 ? -4.59454 3.68779 3.39905 1.000 31.70804 146 PHE A CA 1
ATOM 827 C C . PHE A 1 146 ? -5.60752 3.39078 2.29376 1.000 31.25197 146 PHE A C 1
ATOM 828 O O . PHE A 1 146 ? -6.74119 2.99845 2.56326 1.000 35.16994 146 PHE A O 1
ATOM 836 N N . ASP A 1 147 ? -5.19374 3.59831 1.04716 1.000 27.14785 147 ASP A N 1
ATOM 837 C CA . ASP A 1 147 ? -6.10253 3.47575 -0.08837 1.000 25.69196 147 ASP A CA 1
ATOM 838 C C . ASP A 1 147 ? -6.11409 2.06767 -0.68439 1.000 30.06002 147 ASP A C 1
ATOM 839 O O . ASP A 1 147 ? -5.08125 1.56190 -1.11608 1.000 34.89083 147 ASP A O 1
ATOM 844 N N . PHE A 1 148 ? -7.29066 1.44686 -0.70227 1.000 25.51336 148 PHE A N 1
ATOM 845 C CA . PHE A 1 148 ? -7.48700 0.13724 -1.32705 1.000 25.48103 148 PHE A CA 1
ATOM 846 C C . PHE A 1 148 ? -8.35918 0.32793 -2.55978 1.000 29.10549 148 PHE A C 1
ATOM 847 O O . PHE A 1 148 ? -9.32570 1.08467 -2.51197 1.000 26.73648 148 PHE A O 1
ATOM 855 N N . THR A 1 149 ? -8.06122 -0.35646 -3.65760 1.000 26.46014 149 THR A N 1
ATOM 856 C CA . THR A 1 149 ? -9.05745 -0.41451 -4.73032 1.000 30.97615 149 THR A CA 1
ATOM 857 C C . THR A 1 149 ? -10.22342 -1.26790 -4.24728 1.000 31.51893 149 THR A C 1
ATOM 858 O O . THR A 1 149 ? -10.13111 -1.92886 -3.21014 1.000 28.73960 149 THR A O 1
ATOM 862 N N . THR A 1 150 ? -11.32090 -1.25570 -4.98817 1.000 25.79442 150 THR A N 1
ATOM 863 C CA . THR A 1 150 ? -12.46386 -2.08649 -4.63738 1.000 28.30672 150 THR A CA 1
ATOM 864 C C . THR A 1 150 ? -12.07230 -3.55710 -4.57420 1.000 36.92697 150 THR A C 1
ATOM 865 O O . THR A 1 150 ? -12.45792 -4.27666 -3.65097 1.000 32.91432 150 THR A O 1
ATOM 869 N N . THR A 1 151 ? -11.26752 -4.00188 -5.52894 1.000 38.32077 151 THR A N 1
ATOM 870 C CA . THR A 1 151 ? -10.90161 -5.40863 -5.55071 1.000 37.52138 151 THR A CA 1
ATOM 871 C C . THR A 1 151 ? -9.77550 -5.69377 -4.55446 1.000 35.41660 151 THR A C 1
ATOM 872 O O . THR A 1 151 ? -9.68885 -6.80165 -4.02208 1.000 32.88623 151 THR A O 1
ATOM 876 N N . GLU A 1 152 ? -8.92835 -4.70421 -4.27597 1.000 38.96515 152 GLU A N 1
ATOM 877 C CA . GLU A 1 152 ? -7.93320 -4.86533 -3.21744 1.000 39.28906 152 GLU A CA 1
ATOM 878 C C . GLU A 1 152 ? -8.62287 -5.12716 -1.87538 1.000 29.69642 152 GLU A C 1
ATOM 879 O O . GLU A 1 152 ? -8.20937 -5.99525 -1.10274 1.000 29.40058 152 GLU A O 1
ATOM 885 N N . ALA A 1 153 ? -9.68225 -4.36879 -1.61817 1.000 26.60985 153 ALA A N 1
ATOM 886 C CA . ALA A 1 153 ? -10.45797 -4.49834 -0.39283 1.000 21.69554 153 ALA A CA 1
ATOM 887 C C . ALA A 1 153 ? -11.10368 -5.86803 -0.29434 1.000 26.33668 153 ALA A C 1
ATOM 888 O O . ALA A 1 153 ? -11.02674 -6.52833 0.73745 1.000 25.57449 153 ALA A O 1
ATOM 890 N N . VAL A 1 154 ? -11.75341 -6.28168 -1.37633 1.000 27.87849 154 VAL A N 1
ATOM 891 C CA . VAL A 1 154 ? -12.44324 -7.56072 -1.40989 1.000 28.11217 154 VAL A CA 1
ATOM 892 C C . VAL A 1 154 ? -11.46576 -8.72531 -1.28998 1.000 27.72634 154 VAL A C 1
ATOM 893 O O . VAL A 1 154 ? -11.72679 -9.66614 -0.55348 1.000 23.51235 154 VAL A O 1
ATOM 897 N N . ASN A 1 155 ? -10.33360 -8.65799 -1.98846 1.000 25.61757 155 ASN A N 1
ATOM 898 C CA . ASN A 1 155 ? -9.33409 -9.72490 -1.89191 1.000 28.11890 155 ASN A CA 1
ATOM 899 C C . ASN A 1 155 ? -8.80114 -9.82060 -0.46834 1.000 24.04420 155 ASN A C 1
ATOM 900 O O . ASN A 1 155 ? -8.56092 -10.90945 0.05295 1.000 19.60354 155 ASN A O 1
ATOM 905 N N . PHE A 1 156 ? -8.59828 -8.66790 0.15912 1.000 23.36684 156 PHE A N 1
ATOM 906 C CA . PHE A 1 156 ? -8.04435 -8.67367 1.50960 1.000 25.09689 156 PHE A CA 1
ATOM 907 C C . PHE A 1 156 ? -9.05677 -9.26919 2.47100 1.000 21.63381 156 PHE A C 1
ATOM 908 O O . PHE A 1 156 ? -8.70342 -10.09786 3.30925 1.000 22.86240 156 PHE A O 1
ATOM 916 N N . PHE A 1 157 ? -10.31308 -8.84519 2.33898 1.000 25.86633 157 PHE A N 1
ATOM 917 C CA . PHE A 1 157 ? -11.37197 -9.40891 3.15389 1.000 24.97710 157 PHE A CA 1
ATOM 918 C C . PHE A 1 157 ? -11.37854 -10.91836 3.02714 1.000 29.80469 157 PHE A C 1
ATOM 919 O O . PHE A 1 157 ? -11.37846 -11.62982 4.03813 1.000 24.17245 157 PHE A O 1
ATOM 927 N N . ASN A 1 158 ? -11.38548 -11.40250 1.78507 1.000 24.10427 158 ASN A N 1
ATOM 928 C CA . ASN A 1 158 ? -11.42241 -12.84089 1.52907 1.000 22.31847 158 ASN A CA 1
ATOM 929 C C . ASN A 1 158 ? -10.21820 -13.56757 2.10908 1.000 23.59462 158 ASN A C 1
ATOM 930 O O . ASN A 1 158 ? -10.35209 -14.65471 2.68063 1.000 24.32039 158 ASN A O 1
ATOM 935 N N . ALA A 1 159 ? -9.04273 -12.96346 1.96236 1.000 24.22926 159 ALA A N 1
ATOM 936 C CA . ALA A 1 159 ? -7.82123 -13.54474 2.49884 1.000 29.15005 159 ALA A CA 1
ATOM 937 C C . ALA A 1 159 ? -7.89693 -13.63729 4.02428 1.000 29.12749 159 ALA A C 1
ATOM 938 O O . ALA A 1 159 ? -7.41623 -14.60835 4.61003 1.000 22.70717 159 ALA A O 1
ATOM 940 N N . MET A 1 160 ? -8.51873 -12.64820 4.66715 1.000 16.55458 160 MET A N 1
ATOM 941 C CA . MET A 1 160 ? -8.65130 -12.69387 6.12754 1.000 21.74659 160 MET A CA 1
ATOM 942 C C . MET A 1 160 ? -9.69917 -13.71500 6.54555 1.000 24.06419 160 MET A C 1
ATOM 943 O O . MET A 1 160 ? -9.51438 -14.43595 7.53221 1.000 24.92414 160 MET A O 1
ATOM 948 N N . LYS A 1 161 ? -10.78836 -13.78789 5.78388 1.000 24.47837 161 LYS A N 1
ATOM 949 C CA . LYS A 1 161 ? -11.84168 -14.76695 6.04488 1.000 28.47865 161 LYS A CA 1
ATOM 950 C C . LYS A 1 161 ? -11.29815 -16.19748 5.96822 1.000 28.25834 161 LYS A C 1
ATOM 951 O O . LYS A 1 161 ? -11.71499 -17.06511 6.73092 1.000 25.99407 161 LYS A O 1
ATOM 957 N N . ASN A 1 162 ? -10.35537 -16.42829 5.05734 1.000 27.40640 162 ASN A N 1
ATOM 958 C CA . ASN A 1 162 ? -9.74670 -17.74426 4.88811 1.000 33.72989 162 ASN A CA 1
ATOM 959 C C . ASN A 1 162 ? -8.73004 -18.08458 5.96524 1.000 27.52264 162 ASN A C 1
ATOM 960 O O . ASN A 1 162 ? -8.22826 -19.20623 6.01598 1.000 22.92365 162 ASN A O 1
ATOM 965 N N . LYS A 1 163 ? -8.40789 -17.11787 6.81661 1.000 24.67189 163 LYS A N 1
ATOM 966 C CA . LYS A 1 163 ? -7.50424 -17.38966 7.92320 1.000 28.13905 163 LYS A CA 1
ATOM 967 C C . LYS A 1 163 ? -8.29341 -17.71751 9.17986 1.000 21.66701 163 LYS A C 1
ATOM 968 O O . LYS A 1 163 ? -7.70734 -17.94658 10.23466 1.000 25.79492 163 LYS A O 1
ATOM 974 N N . SER A 1 164 ? -9.62049 -17.72829 9.06961 1.000 18.49298 164 SER A N 1
ATOM 975 C CA . SER A 1 164 ? -10.46074 -18.11486 10.20046 1.000 21.64589 164 SER A CA 1
ATOM 976 C C . SER A 1 164 ? -10.09685 -19.51225 10.67915 1.000 22.06234 164 SER A C 1
ATOM 977 O O . SER A 1 164 ? -9.86426 -20.40693 9.86767 1.000 17.35535 164 SER A O 1
ATOM 980 N N . CYS A 1 165 ? -10.04838 -19.69598 11.99725 1.000 17.48366 165 CYS A N 1
ATOM 981 C CA . CYS A 1 165 ? -9.76647 -21.00488 12.57430 1.000 18.46298 165 CYS A CA 1
ATOM 982 C C . CYS A 1 165 ? -10.82239 -22.02679 12.16706 1.000 21.95857 165 CYS A C 1
ATOM 983 O O . CYS A 1 165 ? -10.55535 -23.22155 12.15045 1.000 18.57959 165 CYS A O 1
ATOM 986 N N . ALA A 1 166 ? -12.01915 -21.55414 11.83100 1.000 24.97468 166 ALA A N 1
ATOM 987 C CA . ALA A 1 166 ? -13.09592 -22.45582 11.43670 1.000 26.58053 166 ALA A CA 1
ATOM 988 C C . ALA A 1 166 ? -12.85474 -23.02060 10.03840 1.000 30.18894 166 ALA A C 1
ATOM 989 O O . ALA A 1 166 ? -13.36087 -24.08660 9.69506 1.000 29.34851 166 ALA A O 1
ATOM 991 N N . ILE A 1 167 ? -12.07596 -22.30126 9.23951 1.000 24.43394 167 ILE A N 1
ATOM 992 C CA . ILE A 1 167 ? -11.82527 -22.68499 7.85108 1.000 28.38849 167 ILE A CA 1
ATOM 993 C C . ILE A 1 167 ? -10.44333 -23.30689 7.70211 1.000 26.94400 167 ILE A C 1
ATOM 994 O O . ILE A 1 167 ? -10.27031 -24.33917 7.06037 1.000 27.53592 167 ILE A O 1
ATOM 999 N N . ASN A 1 168 ? -9.45903 -22.67977 8.32670 1.000 22.79315 168 ASN A N 1
ATOM 1000 C CA . ASN A 1 168 ? -8.10157 -23.19142 8.30605 1.000 24.50716 168 ASN A CA 1
ATOM 1001 C C . ASN A 1 168 ? -7.50540 -23.19700 9.70704 1.000 25.31057 168 ASN A C 1
ATOM 1002 O O . ASN A 1 168 ? -6.86260 -22.23926 10.12614 1.000 20.29698 168 ASN A O 1
ATOM 1007 N N . ASN A 1 169 ? -7.74044 -24.27691 10.43770 1.000 27.33222 169 ASN A N 1
ATOM 1008 C CA . ASN A 1 169 ? -7.24935 -24.36055 11.80858 1.000 29.23946 169 ASN A CA 1
ATOM 1009 C C . ASN A 1 169 ? -5.75546 -24.64271 11.86239 1.000 27.78285 169 ASN A C 1
ATOM 1010 O O . ASN A 1 169 ? -5.32224 -25.75607 11.59064 1.000 23.07104 169 ASN A O 1
ATOM 1015 N N . GLN A 1 170 ? -4.98111 -23.61848 12.21409 1.000 25.98788 170 GLN A N 1
ATOM 1016 C CA . GLN A 1 170 ? -3.52986 -23.72055 12.30309 1.000 22.64504 170 GLN A CA 1
ATOM 1017 C C . GLN A 1 170 ? -3.00285 -22.56609 13.13938 1.000 25.49919 170 GLN A C 1
ATOM 1018 O O . GLN A 1 170 ? -3.75188 -21.64438 13.44806 1.000 21.39286 170 GLN A O 1
ATOM 1024 N N . ASN A 1 171 ? -1.72333 -22.61703 13.50377 1.000 21.33829 171 ASN A N 1
ATOM 1025 C CA . ASN A 1 171 ? -1.10998 -21.54560 14.28146 1.000 19.32833 171 ASN A CA 1
ATOM 1026 C C . ASN A 1 171 ? -1.40950 -20.17083 13.69528 1.000 23.79328 171 ASN A C 1
ATOM 1027 O O . ASN A 1 171 ? -1.29488 -19.96906 12.48295 1.000 20.10543 171 ASN A O 1
ATOM 1032 N N . LEU A 1 172 ? -1.82862 -19.25432 14.56836 1.000 18.54395 172 LEU A N 1
ATOM 1033 C CA . LEU A 1 172 ? -2.10476 -17.85137 14.23036 1.000 20.47204 172 LEU A CA 1
ATOM 1034 C C . LEU A 1 172 ? -3.40677 -17.67054 13.45467 1.000 17.47004 172 LEU A C 1
ATOM 1035 O O . LEU A 1 172 ? -3.68969 -16.57445 12.96714 1.000 19.49554 172 LEU A O 1
ATOM 1040 N N . CYS A 1 173 ? -4.20847 -18.72239 13.33491 1.000 14.98654 173 CYS A N 1
ATOM 1041 C CA . CYS A 1 173 ? -5.49230 -18.55428 12.66943 1.000 14.97222 173 CYS A CA 1
ATOM 1042 C C . CYS A 1 173 ? -6.31553 -17.56268 13.47841 1.000 13.73701 173 CYS A C 1
ATOM 1043 O O . CYS A 1 173 ? -6.12985 -17.42459 14.68970 1.000 11.13432 173 CYS A O 1
ATOM 1046 N N . ILE A 1 174 ? -7.19797 -16.83967 12.80252 1.000 14.93213 174 ILE A N 1
ATOM 1047 C CA . ILE A 1 174 ? -7.96376 -15.79082 13.46874 1.000 15.19648 174 ILE A CA 1
ATOM 1048 C C . ILE A 1 174 ? -9.32101 -16.34455 13.89444 1.000 14.49648 174 ILE A C 1
ATOM 1049 O O . ILE A 1 174 ? -10.08524 -16.82960 13.05852 1.000 14.61943 174 ILE A O 1
ATOM 1054 N N . PRO A 1 175 ? -9.62288 -16.29506 15.20357 1.000 16.79126 175 PRO A N 1
ATOM 1055 C CA . PRO A 1 175 ? -10.84653 -16.97754 15.65311 1.000 18.44525 175 PRO A CA 1
ATOM 1056 C C . PRO A 1 175 ? -12.12795 -16.18496 15.38429 1.000 19.27478 175 PRO A C 1
ATOM 1057 O O . PRO A 1 175 ? -12.81951 -15.77739 16.32320 1.000 14.86888 175 PRO A O 1
ATOM 1061 N N . PHE A 1 176 ? -12.44973 -15.99766 14.10460 1.000 18.81341 176 PHE A N 1
ATOM 1062 C CA . PHE A 1 176 ? -13.65522 -15.28535 13.72459 1.000 20.94424 176 PHE A CA 1
ATOM 1063 C C . PHE A 1 176 ? -14.88525 -16.04334 14.21322 1.000 17.96953 176 PHE A C 1
ATOM 1064 O O . PHE A 1 176 ? -15.93015 -15.44063 14.45455 1.000 20.31674 176 PHE A O 1
ATOM 1072 N N . GLN A 1 177 ? -14.75294 -17.35675 14.39243 1.000 15.57231 177 GLN A N 1
ATOM 1073 C CA . GLN A 1 177 ? -15.90037 -18.17741 14.78353 1.000 17.70797 177 GLN A CA 1
ATOM 1074 C C . GLN A 1 177 ? -16.31908 -17.94117 16.23635 1.000 20.95645 177 GLN A C 1
ATOM 1075 O O . GLN A 1 177 ? -17.39644 -18.36958 16.65693 1.000 24.86015 177 GLN A O 1
ATOM 1081 N N . TYR A 1 178 ? -15.48353 -17.24032 16.99822 1.000 15.93120 178 TYR A N 1
ATOM 1082 C CA . TYR A 1 178 ? -15.77646 -16.99762 18.40536 1.000 15.64778 178 TYR A CA 1
ATOM 1083 C C . TYR A 1 178 ? -16.17750 -15.54470 18.64494 1.000 15.03250 178 TYR A C 1
ATOM 1084 O O . TYR A 1 178 ? -15.32472 -14.66419 18.77989 1.000 16.74999 178 TYR A O 1
ATOM 1093 N N . ALA A 1 179 ? -17.48043 -15.29864 18.70274 1.000 15.30761 179 ALA A N 1
ATOM 1094 C CA . ALA A 1 179 ? -17.98307 -13.92736 18.70536 1.000 17.05275 179 ALA A CA 1
ATOM 1095 C C . ALA A 1 179 ? -17.96369 -13.26067 20.06955 1.000 14.86514 179 ALA A C 1
ATOM 1096 O O . ALA A 1 179 ? -17.95159 -12.03865 20.13988 1.000 18.25584 179 ALA A O 1
ATOM 1098 N N . ASN A 1 180 ? -17.97212 -14.04256 21.14732 1.000 14.15127 180 ASN A N 1
ATOM 1099 C CA . ASN A 1 180 ? -18.10743 -13.46150 22.48681 1.000 18.77287 180 ASN A CA 1
ATOM 1100 C C . ASN A 1 180 ? -17.03213 -12.42363 22.83901 1.000 21.09406 180 ASN A C 1
ATOM 1101 O O . ASN A 1 180 ? -17.32128 -11.44086 23.52919 1.000 16.44020 180 ASN A O 1
ATOM 1106 N N . ASP A 1 181 ? -15.79891 -12.64543 22.37705 1.000 14.76159 181 ASP A N 1
ATOM 1107 C CA . ASP A 1 181 ? -14.68419 -11.75305 22.70655 1.000 14.97813 181 ASP A CA 1
ATOM 1108 C C . ASP A 1 181 ? -13.52052 -11.89140 21.71882 1.000 14.06523 181 ASP A C 1
ATOM 1109 O O . ASP A 1 181 ? -13.51218 -12.78979 20.88852 1.000 13.75595 181 ASP A O 1
ATOM 1114 N N . GLY A 1 182 ? -12.53516 -11.00143 21.81056 1.000 12.21468 182 GLY A N 1
ATOM 1115 C CA . GLY A 1 182 ? -11.31459 -11.16042 21.03889 1.000 14.41349 182 GLY A CA 1
ATOM 1116 C C . GLY A 1 182 ? -11.21991 -10.22852 19.85226 1.000 15.86864 182 GLY A C 1
ATOM 1117 O O . GLY A 1 182 ? -10.26873 -10.32022 19.07991 1.000 16.86808 182 GLY A O 1
ATOM 1118 N N . CYS A 1 183 ? -12.18325 -9.31468 19.71304 1.000 12.99307 183 CYS A N 1
ATOM 1119 C CA . CYS A 1 183 ? -12.21079 -8.40909 18.55745 1.000 14.65579 183 CYS A CA 1
ATOM 1120 C C . CYS A 1 183 ? -10.91433 -7.60212 18.45013 1.000 13.33978 183 CYS A C 1
ATOM 1121 O O . CYS A 1 183 ? -10.38975 -7.40550 17.35635 1.000 11.10856 183 CYS A O 1
ATOM 1124 N N . TYR A 1 184 ? -10.38434 -7.16409 19.59211 1.000 9.37057 184 TYR A N 1
ATOM 1125 C CA . TYR A 1 184 ? -9.13074 -6.40490 19.61781 1.000 9.71267 184 TYR A CA 1
ATOM 1126 C C . TYR A 1 184 ? -7.97469 -7.15716 18.94639 1.000 11.33551 184 TYR A C 1
ATOM 1127 O O . TYR A 1 184 ? -7.23350 -6.57312 18.14844 1.000 10.83537 184 TYR A O 1
ATOM 1136 N N . ALA A 1 185 ? -7.83156 -8.45200 19.24191 1.000 11.49770 185 ALA A N 1
ATOM 1137 C CA . ALA A 1 185 ? -6.75790 -9.26124 18.65028 1.000 9.47368 185 ALA A CA 1
ATOM 1138 C C . ALA A 1 185 ? -7.02646 -9.58661 17.17549 1.000 11.02839 185 ALA A C 1
ATOM 1139 O O . ALA A 1 185 ? -6.10446 -9.60547 16.35985 1.000 14.02181 185 ALA A O 1
ATOM 1141 N N . ARG A 1 186 ? -8.28154 -9.84492 16.83916 1.000 10.40145 186 ARG A N 1
ATOM 1142 C CA . ARG A 1 186 ? -8.63877 -10.11124 15.45496 1.000 13.30466 186 ARG A CA 1
ATOM 1143 C C . ARG A 1 186 ? -8.31324 -8.87626 14.60326 1.000 14.02053 186 ARG A C 1
ATOM 1144 O O . ARG A 1 186 ? -7.71401 -9.00657 13.54738 1.000 14.88904 186 ARG A O 1
ATOM 1152 N N . ALA A 1 187 ? -8.65915 -7.68107 15.07982 1.000 13.96055 187 ALA A N 1
ATOM 1153 C CA . ALA A 1 187 ? -8.34742 -6.45770 14.33484 1.000 10.88054 187 ALA A CA 1
ATOM 1154 C C . ALA A 1 187 ? -6.84571 -6.20427 14.22677 1.000 11.80632 187 ALA A C 1
ATOM 1155 O O . ALA A 1 187 ? -6.35778 -5.71906 13.20591 1.000 11.06833 187 ALA A O 1
ATOM 1157 N N . HIS A 1 188 ? -6.10924 -6.50811 15.28593 1.000 11.53588 188 HIS A N 1
ATOM 1158 C CA . HIS A 1 188 ? -4.68774 -6.21730 15.26685 1.000 13.09447 188 HIS A CA 1
ATOM 1159 C C . HIS A 1 188 ? -3.95671 -7.21388 14.35125 1.000 17.84976 188 HIS A C 1
ATOM 1160 O O . HIS A 1 188 ? -2.97420 -6.86222 13.70512 1.000 11.30236 188 HIS A O 1
ATOM 1167 N N . MET A 1 189 ? -4.42806 -8.46044 14.30579 1.000 13.59907 189 MET A N 1
ATOM 1168 C CA . MET A 1 189 ? -3.82452 -9.44055 13.40712 1.000 10.47493 189 MET A CA 1
ATOM 1169 C C . MET A 1 189 ? -4.09597 -9.06951 11.94507 1.000 12.93540 189 MET A C 1
ATOM 1170 O O . MET A 1 189 ? -3.21070 -9.18441 11.09571 1.000 16.26319 189 MET A O 1
ATOM 1175 N N . MET A 1 190 ? -5.32195 -8.63578 11.64566 1.000 15.21540 190 MET A N 1
ATOM 1176 C CA . MET A 1 190 ? -5.63300 -8.14898 10.29955 1.000 14.40409 190 MET A CA 1
ATOM 1177 C C . MET A 1 190 ? -4.71706 -6.98181 9.92241 1.000 15.69647 190 MET A C 1
ATOM 1178 O O . MET A 1 190 ? -4.22696 -6.90045 8.78894 1.000 14.85006 190 MET A O 1
ATOM 1183 N N . ARG A 1 191 ? -4.48092 -6.09032 10.88326 1.000 10.92983 191 ARG A N 1
ATOM 1184 C CA . ARG A 1 191 ? -3.54401 -4.98905 10.69208 1.000 10.94281 191 ARG A CA 1
ATOM 1185 C C . ARG A 1 191 ? -2.14117 -5.48630 10.32149 1.000 15.12604 191 ARG A C 1
ATOM 1186 O O . ARG A 1 191 ? -1.50967 -4.94440 9.42595 1.000 13.33061 191 ARG A O 1
ATOM 1194 N N . GLN A 1 192 ? -1.64384 -6.49904 11.01917 1.000 13.92809 192 GLN A N 1
ATOM 1195 C CA . GLN A 1 192 ? -0.31457 -7.01957 10.70463 1.000 17.71243 192 GLN A CA 1
ATOM 1196 C C . GLN A 1 192 ? -0.21769 -7.51717 9.26565 1.000 16.40831 192 GLN A C 1
ATOM 1197 O O . GLN A 1 192 ? 0.75697 -7.22003 8.57179 1.000 19.79226 192 GLN A O 1
ATOM 1203 N N . HIS A 1 193 ? -1.23305 -8.26252 8.82787 1.000 15.39964 193 HIS A N 1
ATOM 1204 C CA . HIS A 1 193 ? -1.30431 -8.77567 7.45480 1.000 23.30383 193 HIS A CA 1
ATOM 1205 C C . HIS A 1 193 ? -1.37283 -7.64999 6.42345 1.000 25.50224 193 HIS A C 1
ATOM 1206 O O . HIS A 1 193 ? -0.74207 -7.72900 5.37241 1.000 21.74425 193 HIS A O 1
ATOM 1213 N N . MET A 1 194 ? -2.15825 -6.61337 6.70916 1.000 20.16032 194 MET A N 1
ATOM 1214 C CA . MET A 1 194 ? -2.16918 -5.41466 5.86431 1.000 19.66643 194 MET A CA 1
ATOM 1215 C C . MET A 1 194 ? -0.79578 -4.81250 5.70278 1.000 22.33252 194 MET A C 1
ATOM 1216 O O . MET A 1 194 ? -0.35361 -4.53506 4.58533 1.000 17.60301 194 MET A O 1
ATOM 1221 N N . ASN A 1 195 ? -0.15309 -4.56198 6.84523 1.000 19.06739 195 ASN A N 1
ATOM 1222 C CA . ASN A 1 195 ? 1.14358 -3.89510 6.88113 1.000 19.73253 195 ASN A CA 1
ATOM 1223 C C . ASN A 1 195 ? 2.17540 -4.67162 6.05584 1.000 29.55573 195 ASN A C 1
ATOM 1224 O O . ASN A 1 195 ? 3.01294 -4.07193 5.37360 1.000 24.26296 195 ASN A O 1
ATOM 1229 N N . TYR A 1 196 ? 2.09003 -6.00257 6.09343 1.000 26.57190 196 TYR A N 1
ATOM 1230 C CA . TYR A 1 196 ? 2.97409 -6.84246 5.28871 1.000 32.67994 196 TYR A CA 1
ATOM 1231 C C . TYR A 1 196 ? 2.81803 -6.55345 3.79450 1.000 31.86168 196 TYR A C 1
ATOM 1232 O O . TYR A 1 196 ? 3.77973 -6.66478 3.04012 1.000 30.43662 196 TYR A O 1
ATOM 1241 N N . ALA A 1 197 ? 1.61332 -6.17590 3.37658 1.000 23.08937 197 ALA A N 1
ATOM 1242 C CA . ALA A 1 197 ? 1.36891 -5.79077 1.98658 1.000 27.53564 197 ALA A CA 1
ATOM 1243 C C . ALA A 1 197 ? 1.50624 -4.27344 1.77818 1.000 30.93223 197 ALA A C 1
ATOM 1244 O O . ALA A 1 197 ? 0.98089 -3.72442 0.80994 1.000 34.22569 197 ALA A O 1
ATOM 1246 N N . SER A 1 198 ? 2.21287 -3.60952 2.69507 1.000 32.52434 198 SER A N 1
ATOM 1247 C CA . SER A 1 198 ? 2.42322 -2.16101 2.65432 1.000 30.60797 198 SER A CA 1
ATOM 1248 C C . SER A 1 198 ? 1.11003 -1.38024 2.62613 1.000 29.66581 198 SER A C 1
ATOM 1249 O O . SER A 1 198 ? 1.01032 -0.31845 2.01275 1.000 29.17319 198 SER A O 1
ATOM 1252 N N . LYS A 1 199 ? 0.09938 -1.91117 3.29918 1.000 20.24453 199 LYS A N 1
ATOM 1253 C CA . LYS A 1 199 ? -1.14484 -1.18660 3.47209 1.000 23.14691 199 LYS A CA 1
ATOM 1254 C C . LYS A 1 199 ? -1.34854 -0.92446 4.94646 1.000 27.47231 199 LYS A C 1
ATOM 1255 O O . LYS A 1 199 ? -0.77752 -1.60889 5.78693 1.000 23.34629 199 LYS A O 1
ATOM 1261 N N . ASP A 1 200 ? -2.16964 0.06297 5.26687 1.000 27.36392 200 ASP A N 1
ATOM 1262 C CA . ASP A 1 200 ? -2.47715 0.32167 6.65615 1.000 21.50595 200 ASP A CA 1
ATOM 1263 C C . ASP A 1 200 ? -3.95443 0.67927 6.79159 1.000 28.71890 200 ASP A C 1
ATOM 1264 O O . ASP A 1 200 ? -4.66450 0.84742 5.78946 1.000 23.20523 200 ASP A O 1
ATOM 1269 N N . CYS A 1 201 ? -4.41168 0.77707 8.03509 1.000 18.36870 201 CYS A N 1
ATOM 1270 C CA . CYS A 1 201 ? -5.80480 1.06067 8.31806 1.000 17.88965 201 CYS A CA 1
ATOM 1271 C C . CYS A 1 201 ? -5.92333 1.99689 9.52096 1.000 18.63628 201 CYS A C 1
ATOM 1272 O O . CYS A 1 201 ? -4.92402 2.35447 10.14408 1.000 19.12967 201 CYS A O 1
ATOM 1275 N N . TYR A 1 202 ? -7.14424 2.41632 9.82234 1.000 16.58770 202 TYR A N 1
ATOM 1276 C CA . TYR A 1 202 ? -7.45871 2.91081 11.15849 1.000 14.76802 202 TYR A CA 1
ATOM 1277 C C . TYR A 1 202 ? -8.24739 1.82951 11.89819 1.000 17.49034 202 TYR A C 1
ATOM 1278 O O . TYR A 1 202 ? -8.63555 0.82000 11.29787 1.000 17.13652 202 TYR A O 1
ATOM 1287 N N . LYS A 1 203 ? -8.43924 2.02435 13.20105 1.000 12.83420 203 LYS A N 1
ATOM 1288 C CA . LYS A 1 203 ? -9.33495 1.19827 13.99728 1.000 13.62954 203 LYS A CA 1
ATOM 1289 C C . LYS A 1 203 ? -10.59426 2.01861 14.25479 1.000 14.97141 203 LYS A C 1
ATOM 1290 O O . LYS A 1 203 ? -10.50570 3.19569 14.60528 1.000 18.69582 203 LYS A O 1
ATOM 1296 N N . ILE A 1 204 ? -11.76097 1.42415 14.03873 1.000 16.12949 204 ILE A N 1
ATOM 1297 C CA . ILE A 1 204 ? -12.98922 2.03687 14.50446 1.000 13.36630 204 ILE A CA 1
ATOM 1298 C C . ILE A 1 204 ? -13.50724 1.24385 15.70586 1.000 10.79378 204 ILE A C 1
ATOM 1299 O O . ILE A 1 204 ? -13.65278 0.01283 15.65623 1.000 15.87038 204 ILE A O 1
ATOM 1304 N N . PHE A 1 205 ? -13.73393 1.96145 16.80002 1.000 13.80620 205 PHE A N 1
ATOM 1305 C CA . PHE A 1 205 ? -14.30699 1.40151 18.02314 1.000 13.03300 205 PHE A CA 1
ATOM 1306 C C . PHE A 1 205 ? -15.75934 1.85529 18.12842 1.000 11.15278 205 PHE A C 1
ATOM 1307 O O . PHE A 1 205 ? -16.03895 3.03717 17.98704 1.000 13.35618 205 PHE A O 1
ATOM 1315 N N . ALA A 1 206 ? -16.67844 0.93229 18.37486 1.000 13.43347 206 ALA A N 1
ATOM 1316 C CA . ALA A 1 206 ? -18.03426 1.31351 18.74930 1.000 13.42160 206 ALA A CA 1
ATOM 1317 C C . ALA A 1 206 ? -18.22231 0.96434 20.21162 1.000 14.92372 206 ALA A C 1
ATOM 1318 O O . ALA A 1 206 ? -17.68294 -0.02918 20.68154 1.000 16.16226 206 ALA A O 1
ATOM 1320 N N . TYR A 1 207 ? -18.97676 1.78571 20.92661 1.000 14.96371 207 TYR A N 1
ATOM 1321 C CA . TYR A 1 207 ? -19.25561 1.55386 22.34067 1.000 14.04228 207 TYR A CA 1
ATOM 1322 C C . TYR A 1 207 ? -20.74002 1.73188 22.61124 1.000 17.02293 207 TYR A C 1
ATOM 1323 O O . TYR A 1 207 ? -21.39466 2.57958 21.99310 1.000 20.17186 207 TYR A O 1
ATOM 1332 N N . GLY A 1 208 ? -21.25101 0.97893 23.57713 1.000 12.69908 208 GLY A N 1
ATOM 1333 C CA . GLY A 1 208 ? -22.62896 1.13458 24.01444 1.000 13.28148 208 GLY A CA 1
ATOM 1334 C C . GLY A 1 208 ? -23.19425 -0.15949 24.56153 1.000 18.27138 208 GLY A C 1
ATOM 1335 O O . GLY A 1 208 ? -22.46793 -1.02681 25.06622 1.000 16.90382 208 GLY A O 1
ATOM 1336 N N . ASN A 1 209 ? -24.50948 -0.29307 24.47086 1.000 17.74175 209 ASN A N 1
ATOM 1337 C CA . ASN A 1 209 ? -25.14827 -1.55710 24.78638 1.000 18.44485 209 ASN A CA 1
ATOM 1338 C C . ASN A 1 209 ? -25.25893 -2.39627 23.51060 1.000 20.47201 209 ASN A C 1
ATOM 1339 O O . ASN A 1 209 ? -26.34811 -2.57040 22.95266 1.000 19.98730 209 ASN A O 1
ATOM 1344 N N . LEU A 1 210 ? -24.12065 -2.90213 23.03814 1.000 18.25755 210 LEU A N 1
ATOM 1345 C CA . LEU A 1 210 ? -24.07487 -3.53032 21.72658 1.000 16.49218 210 LEU A CA 1
ATOM 1346 C C . LEU A 1 210 ? -24.64082 -4.94310 21.81215 1.000 20.86682 210 LEU A C 1
ATOM 1347 O O . LEU A 1 210 ? -24.36327 -5.67779 22.75804 1.000 18.94771 210 LEU A O 1
ATOM 1352 N N . LYS A 1 211 ? -25.45885 -5.29966 20.82985 1.000 20.32601 211 LYS A N 1
ATOM 1353 C CA . LYS A 1 211 ? -26.04853 -6.62909 20.75944 1.000 22.64269 211 LYS A CA 1
ATOM 1354 C C . LYS A 1 211 ? -26.06882 -7.08505 19.31588 1.000 15.38739 211 LYS A C 1
ATOM 1355 O O . LYS A 1 211 ? -26.42694 -6.31205 18.42138 1.000 22.67562 211 LYS A O 1
ATOM 1361 N N . VAL A 1 212 ? -25.69304 -8.33515 19.07908 1.000 14.98964 212 VAL A N 1
ATOM 1362 C CA . VAL A 1 212 ? -25.76785 -8.87639 17.73487 1.000 16.61018 212 VAL A CA 1
ATOM 1363 C C . VAL A 1 212 ? -26.42372 -10.24789 17.75818 1.000 22.38088 212 VAL A C 1
ATOM 1364 O O . VAL A 1 212 ? -26.37269 -10.96612 18.75982 1.000 26.70121 212 VAL A O 1
ATOM 1368 N N . ASN A 1 213 ? -27.05839 -10.60298 16.64838 1.000 17.71219 213 ASN A N 1
ATOM 1369 C CA . ASN A 1 213 ? -27.52975 -11.96548 16.45569 1.000 22.57262 213 ASN A CA 1
ATOM 1370 C C . ASN A 1 213 ? -26.55988 -12.66947 15.51975 1.000 25.27312 213 ASN A C 1
ATOM 1371 O O . ASN A 1 213 ? -26.40964 -12.27329 14.36221 1.000 20.69749 213 ASN A O 1
ATOM 1376 N N . THR A 1 214 ? -25.88764 -13.69387 16.03796 1.000 21.72551 214 THR A N 1
ATOM 1377 C CA . THR A 1 214 ? -24.86199 -14.40519 15.28608 1.000 26.74954 214 THR A CA 1
ATOM 1378 C C . THR A 1 214 ? -25.44409 -15.61009 14.56000 1.000 36.43978 214 THR A C 1
ATOM 1379 O O . THR A 1 214 ? -24.76884 -16.23563 13.74605 1.000 40.64842 214 THR A O 1
ATOM 1383 N N . SER A 1 215 ? -26.70369 -15.92299 14.85061 1.000 37.77259 215 SER A N 1
ATOM 1384 C CA . SER A 1 215 ? -27.37157 -17.06039 14.22725 1.000 45.69344 215 SER A CA 1
ATOM 1385 C C . SER A 1 215 ? -28.06313 -16.66211 12.92900 1.000 52.50854 215 SER A C 1
ATOM 1386 O O . SER A 1 215 ? -28.80068 -15.67522 12.87558 1.000 42.55215 215 SER A O 1
ATOM 1389 N N . SER A 1 216 ? -27.82316 -17.44925 11.88632 1.000 65.40992 216 SER A N 1
ATOM 1390 C CA . SER A 1 216 ? -28.44119 -17.21909 10.58819 1.000 69.20330 216 SER A CA 1
ATOM 1391 C C . SER A 1 216 ? -29.85153 -17.80200 10.55245 1.000 66.42022 216 SER A C 1
ATOM 1392 O O . SER A 1 216 ? -30.73305 -17.27568 9.87334 1.000 63.09125 216 SER A O 1
ATOM 1395 N N . THR A 1 217 ? -30.06103 -18.88100 11.30099 1.000 66.42181 217 THR A N 1
ATOM 1396 C CA . THR A 1 217 ? -31.35359 -19.56268 11.31715 1.000 64.75130 217 THR A CA 1
ATOM 1397 C C . THR A 1 217 ? -32.26896 -19.06523 12.43258 1.000 62.23189 217 THR A C 1
ATOM 1398 O O . THR A 1 217 ? -33.45783 -18.83313 12.20857 1.000 69.00106 217 THR A O 1
ATOM 1402 N N . GLY A 1 218 ? -31.71625 -18.91035 13.63238 1.000 48.92456 218 GLY A N 1
ATOM 1403 C CA . GLY A 1 218 ? -32.50871 -18.53168 14.78890 1.000 42.64967 218 GLY A CA 1
ATOM 1404 C C . GLY A 1 218 ? -31.92482 -17.37731 15.58175 1.000 40.99436 218 GLY A C 1
ATOM 1405 O O . GLY A 1 218 ? -31.50930 -16.36743 15.01338 1.000 43.87660 218 GLY A O 1
ATOM 1406 N N . VAL A 1 219 ? -31.90326 -17.52570 16.90294 1.000 38.29190 219 VAL A N 1
ATOM 1407 C CA . VAL A 1 219 ? -31.38575 -16.48014 17.78102 1.000 41.19617 219 VAL A CA 1
ATOM 1408 C C . VAL A 1 219 ? -30.23355 -16.95800 18.66471 1.000 38.04260 219 VAL A C 1
ATOM 1409 O O . VAL A 1 219 ? -30.39562 -17.80869 19.54303 1.000 34.15935 219 VAL A O 1
ATOM 1413 N N . CYS A 1 220 ? -29.06208 -16.39759 18.40766 1.000 35.27999 220 CYS A N 1
ATOM 1414 C CA . CYS A 1 220 ? -27.90710 -16.59029 19.26477 1.000 30.92131 220 CYS A CA 1
ATOM 1415 C C . CYS A 1 220 ? -27.32089 -15.21252 19.54589 1.000 23.86880 220 CYS A C 1
ATOM 1416 O O . CYS A 1 220 ? -26.46334 -14.72298 18.80374 1.000 23.24747 220 CYS A O 1
ATOM 1419 N N . GLY A 1 221 ? -27.82389 -14.58094 20.59999 1.000 18.20141 221 GLY A N 1
ATOM 1420 C CA . GLY A 1 221 ? -27.53307 -13.18753 20.86741 1.000 18.78407 221 GLY A CA 1
ATOM 1421 C C . GLY A 1 221 ? -26.27337 -13.06227 21.68482 1.000 23.75148 221 GLY A C 1
ATOM 1422 O O . GLY A 1 221 ? -26.02765 -13.88260 22.57274 1.000 23.77634 221 GLY A O 1
ATOM 1423 N N . ILE A 1 222 ? -25.47408 -12.04585 21.37416 1.000 20.18247 222 ILE A N 1
ATOM 1424 C CA . ILE A 1 222 ? -24.22334 -11.78428 22.08155 1.000 23.09923 222 ILE A CA 1
ATOM 1425 C C . ILE A 1 222 ? -24.19402 -10.31000 22.44874 1.000 19.15874 222 ILE A C 1
ATOM 1426 O O . ILE A 1 222 ? -24.57948 -9.46970 21.63873 1.000 19.20638 222 ILE A O 1
ATOM 1431 N N . ALA A 1 223 ? -23.76754 -9.99828 23.67205 1.000 18.08353 223 ALA A N 1
ATOM 1432 C CA . ALA A 1 223 ? -23.73141 -8.61278 24.13522 1.000 20.58433 223 ALA A CA 1
ATOM 1433 C C . ALA A 1 223 ? -22.29500 -8.13807 24.39716 1.000 24.53574 223 ALA A C 1
ATOM 1434 O O . ALA A 1 223 ? -21.49690 -8.87049 24.99833 1.000 17.53790 223 ALA A O 1
ATOM 1436 N N . TRP A 1 224 ? -21.97313 -6.92132 23.93626 1.000 19.55676 224 TRP A N 1
ATOM 1437 C CA . TRP A 1 224 ? -20.64861 -6.31700 24.13315 1.000 16.01998 224 TRP A CA 1
ATOM 1438 C C . TRP A 1 224 ? -20.75328 -4.90852 24.72553 1.000 17.50854 224 TRP A C 1
ATOM 1439 O O . TRP A 1 224 ? -21.72693 -4.20389 24.47538 1.000 16.49982 224 TRP A O 1
ATOM 1450 N N . ARG A 1 225 ? -19.73738 -4.48161 25.47655 1.000 14.02162 225 ARG A N 1
ATOM 1451 C CA . ARG A 1 225 ? -19.63257 -3.06898 25.84751 1.000 17.20651 225 ARG A CA 1
ATOM 1452 C C . ARG A 1 225 ? -18.94031 -2.28117 24.73101 1.000 16.62586 225 ARG A C 1
ATOM 1453 O O . ARG A 1 225 ? -19.09844 -1.06537 24.62498 1.000 10.63725 225 ARG A O 1
ATOM 1461 N N . TYR A 1 226 ? -18.18199 -2.97116 23.88664 1.000 11.80972 226 TYR A N 1
ATOM 1462 C CA . TYR A 1 226 ? -17.54707 -2.30305 22.75446 1.000 11.20602 226 TYR A CA 1
ATOM 1463 C C . TYR A 1 226 ? -17.17965 -3.31952 21.67568 1.000 13.87683 226 TYR A C 1
ATOM 1464 O O . TYR A 1 226 ? -17.17876 -4.53190 21.91577 1.000 15.19358 226 TYR A O 1
ATOM 1473 N N . HIS A 1 227 ? -16.88034 -2.82464 20.48110 1.000 11.57009 227 HIS A N 1
ATOM 1474 C CA . HIS A 1 227 ? -16.41815 -3.69142 19.40115 1.000 12.96182 227 HIS A CA 1
ATOM 1475 C C . HIS A 1 227 ? -15.42657 -2.90038 18.55361 1.000 15.14004 227 HIS A C 1
ATOM 1476 O O . HIS A 1 227 ? -15.53822 -1.68558 18.45037 1.000 18.91191 227 HIS A O 1
ATOM 1483 N N . VAL A 1 228 ? -14.43032 -3.56966 17.98615 1.000 10.36364 228 VAL A N 1
ATOM 1484 C CA . VAL A 1 228 ? -13.45159 -2.86354 17.17350 1.000 12.64365 228 VAL A CA 1
ATOM 1485 C C . VAL A 1 228 ? -13.17275 -3.64377 15.88655 1.000 14.07370 228 VAL A C 1
ATOM 1486 O O . VAL A 1 228 ? -13.23979 -4.86458 15.88538 1.000 11.93267 228 VAL A O 1
ATOM 1490 N N . ALA A 1 229 ? -12.89657 -2.93829 14.79270 1.000 10.75717 229 ALA A N 1
ATOM 1491 C CA . ALA A 1 229 ? -12.52631 -3.58138 13.53288 1.000 14.61473 229 ALA A CA 1
ATOM 1492 C C . ALA A 1 229 ? -11.65742 -2.62171 12.71130 1.000 16.74958 229 ALA A C 1
ATOM 1493 O O . ALA A 1 229 ? -11.67060 -1.41918 12.96227 1.000 14.92573 229 ALA A O 1
ATOM 1495 N N . PRO A 1 230 ? -10.87190 -3.15074 11.75151 1.000 15.02063 230 PRO A N 1
ATOM 1496 C CA . PRO A 1 230 ? -10.09292 -2.24679 10.90159 1.000 14.46073 230 PRO A CA 1
ATOM 1497 C C . PRO A 1 230 ? -10.98388 -1.40506 9.99790 1.000 16.12291 230 PRO A C 1
ATOM 1498 O O . PRO A 1 230 ? -12.07258 -1.82375 9.60727 1.000 16.47521 230 PRO A O 1
ATOM 1502 N N . LEU A 1 231 ? -10.48440 -0.22665 9.65899 1.000 13.70882 231 LEU A N 1
ATOM 1503 C CA . LEU A 1 231 ? -11.17504 0.71211 8.79819 1.000 15.65690 231 LEU A CA 1
ATOM 1504 C C . LEU A 1 231 ? -10.25946 1.13310 7.64914 1.000 17.53695 231 LEU A C 1
ATOM 1505 O O . LEU A 1 231 ? -9.16496 1.66224 7.87495 1.000 15.94347 231 LEU A O 1
ATOM 1510 N N . ILE A 1 232 ? -10.69708 0.89314 6.41871 1.000 13.06500 232 ILE A N 1
ATOM 1511 C CA . ILE A 1 232 ? -9.86715 1.20239 5.25755 1.000 17.90723 232 ILE A CA 1
ATOM 1512 C C . ILE A 1 232 ? -10.59704 2.11346 4.27201 1.000 18.21967 232 ILE A C 1
ATOM 1513 O O . ILE A 1 232 ? -11.82860 2.18315 4.26802 1.000 18.76650 232 ILE A O 1
ATOM 1518 N N . SE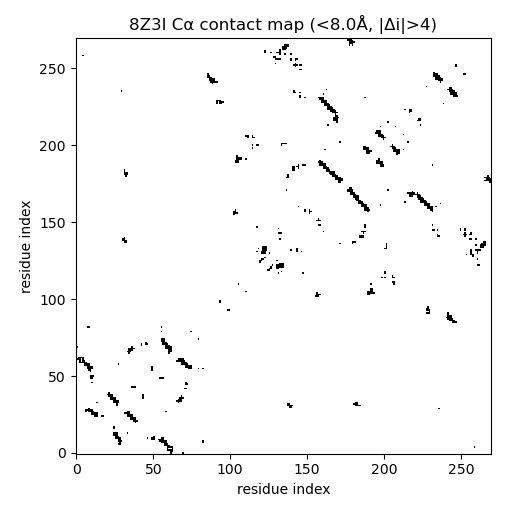R A 1 233 ? -9.82424 2.81564 3.44608 1.000 18.52099 233 SER A N 1
ATOM 1519 C CA . SER A 1 233 ? -10.38222 3.75800 2.47547 1.000 25.93418 233 SER A CA 1
ATOM 1520 C C . SER A 1 233 ? -10.48683 3.11626 1.09959 1.000 25.08954 233 SER A C 1
ATOM 1521 O O . SER A 1 233 ? -9.47721 2.74982 0.49295 1.000 25.71578 233 SER A O 1
ATOM 1524 N N . VAL A 1 234 ? -11.71881 2.97581 0.62130 1.000 19.69900 234 VAL A N 1
ATOM 1525 C CA . VAL A 1 234 ? -11.98739 2.39388 -0.68517 1.000 23.08208 234 VAL A CA 1
ATOM 1526 C C . VAL A 1 234 ? -12.73682 3.40568 -1.54287 1.000 27.26645 234 VAL A C 1
ATOM 1527 O O . VAL A 1 234 ? -13.89136 3.72874 -1.26169 1.000 27.06199 234 VAL A O 1
ATOM 1531 N N . ASN A 1 235 ? -12.07494 3.90701 -2.58132 1.000 26.15645 235 ASN A N 1
ATOM 1532 C CA . ASN A 1 235 ? -12.64216 4.95504 -3.42174 1.000 27.32882 235 ASN A CA 1
ATOM 1533 C C . ASN A 1 235 ? -13.21419 6.11075 -2.59048 1.000 30.13825 235 ASN A C 1
ATOM 1534 O O . ASN A 1 235 ? -14.32614 6.58030 -2.84149 1.000 31.79708 235 ASN A O 1
ATOM 1539 N N . GLY A 1 236 ? -12.45267 6.55225 -1.59395 1.000 24.83294 236 GLY A N 1
ATOM 1540 C CA . GLY A 1 236 ? -12.84724 7.68021 -0.76693 1.000 29.50373 236 GLY A CA 1
ATOM 1541 C C . GLY A 1 236 ? -13.93746 7.41020 0.25709 1.000 28.84826 236 GLY A C 1
ATOM 1542 O O . GLY A 1 236 ? -14.39249 8.32961 0.93712 1.000 32.91563 236 GLY A O 1
ATOM 1543 N N . VAL A 1 237 ? -14.36799 6.15759 0.36534 1.000 25.04559 237 VAL A N 1
ATOM 1544 C CA . VAL A 1 237 ? -15.36463 5.77756 1.36648 1.000 25.43800 237 VAL A CA 1
ATOM 1545 C C . VAL A 1 237 ? -14.72764 4.85482 2.39931 1.000 25.33782 237 VAL A C 1
ATOM 1546 O O . VAL A 1 237 ? -14.16602 3.80972 2.03652 1.000 23.23852 237 VAL A O 1
ATOM 1550 N N . TRP A 1 238 ? -14.80356 5.22646 3.67955 1.000 23.43364 238 TRP A N 1
ATOM 1551 C CA . TRP A 1 238 ? -14.25038 4.36409 4.72315 1.000 18.64618 238 TRP A CA 1
ATOM 1552 C C . TRP A 1 238 ? -15.11713 3.12147 4.89943 1.000 25.81730 238 TRP A C 1
ATOM 1553 O O . TRP A 1 238 ? -16.32911 3.21120 5.09964 1.000 29.20503 238 TRP A O 1
ATOM 1564 N N . ASN A 1 239 ? -14.46716 1.96381 4.81401 1.000 21.26990 239 ASN A N 1
ATOM 1565 C CA . ASN A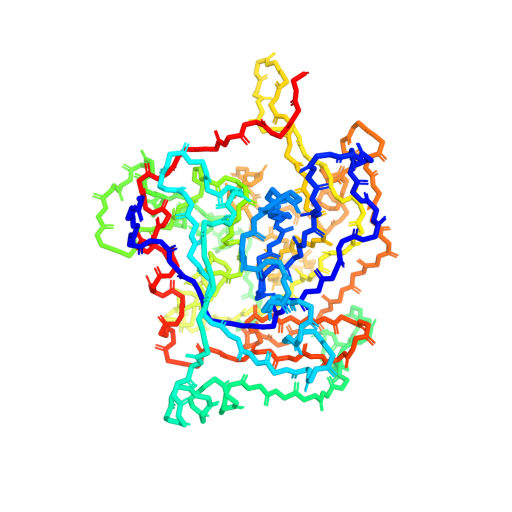 1 239 ? -15.11740 0.66983 4.90895 1.000 20.31727 239 ASN A CA 1
ATOM 1566 C C . ASN A 1 239 ? -14.61365 -0.11026 6.11013 1.000 21.10452 239 ASN A C 1
ATOM 1567 O O . ASN A 1 239 ? -13.41631 -0.15520 6.35942 1.000 20.65590 239 ASN A O 1
ATOM 1572 N N . VAL A 1 240 ? -15.52341 -0.73919 6.83698 1.000 13.72040 240 VAL A N 1
ATOM 1573 C CA . VAL A 1 240 ? -15.13666 -1.62843 7.91762 1.000 15.16653 240 VAL A CA 1
ATOM 1574 C C . VAL A 1 240 ? -14.85600 -3.03825 7.39029 1.000 20.62628 240 VAL A C 1
ATOM 1575 O O . VAL A 1 240 ? -15.61074 -3.57785 6.57696 1.000 21.00551 240 VAL A O 1
ATOM 1579 N N . ILE A 1 241 ? -13.75904 -3.62427 7.85506 1.000 19.22250 241 ILE A N 1
ATOM 1580 C CA . ILE A 1 241 ? -13.40264 -4.99701 7.52170 1.000 16.36790 241 ILE A CA 1
ATOM 1581 C C . ILE A 1 241 ? -13.65030 -5.89278 8.73594 1.000 17.85191 241 ILE A C 1
ATOM 1582 O O . ILE A 1 241 ? -12.81534 -5.97359 9.63561 1.000 15.11572 241 ILE A O 1
ATOM 1587 N N . ASP A 1 242 ? -14.79451 -6.56387 8.77731 1.000 17.47236 242 ASP A N 1
ATOM 1588 C CA . ASP A 1 242 ? -15.11926 -7.37099 9.95275 1.000 17.06095 242 ASP A CA 1
ATOM 1589 C C . ASP A 1 242 ? -15.70041 -8.74119 9.59225 1.000 17.80508 242 ASP A C 1
ATOM 1590 O O . ASP A 1 242 ? -16.92702 -8.90900 9.55321 1.000 15.24598 242 ASP A O 1
ATOM 1595 N N . PRO A 1 243 ? -14.82051 -9.73445 9.34821 1.000 14.38724 243 PRO A N 1
ATOM 1596 C CA . PRO A 1 243 ? -15.30107 -11.07278 8.99588 1.000 19.27795 243 PRO A CA 1
ATOM 1597 C C . PRO A 1 243 ? -16.03736 -11.77200 10.13277 1.000 20.49400 243 PRO A C 1
ATOM 1598 O O . PRO A 1 243 ? -16.65186 -12.79718 9.88641 1.000 24.49153 243 PRO A O 1
ATOM 1602 N N . SER A 1 244 ? -15.99048 -11.24104 11.35004 1.000 15.45242 244 SER A N 1
ATOM 1603 C CA . SER A 1 244 ? -16.75972 -11.86966 12.41534 1.000 14.53139 244 SER A CA 1
ATOM 1604 C C . SER A 1 244 ? -18.24504 -11.48959 12.30306 1.000 22.35199 244 SER A C 1
ATOM 1605 O O . SER A 1 244 ? -19.10041 -12.13998 12.90101 1.000 18.98833 244 SER A O 1
ATOM 1608 N N . LEU A 1 245 ? -18.56344 -10.45461 11.52985 1.000 22.83798 245 LEU A N 1
ATOM 1609 C CA . LEU A 1 245 ? -19.95788 -10.01558 11.43861 1.000 23.04200 245 LEU A CA 1
ATOM 1610 C C . LEU A 1 245 ? -20.49967 -10.00514 10.01145 1.000 21.89788 245 LEU A C 1
ATOM 1611 O O . LEU A 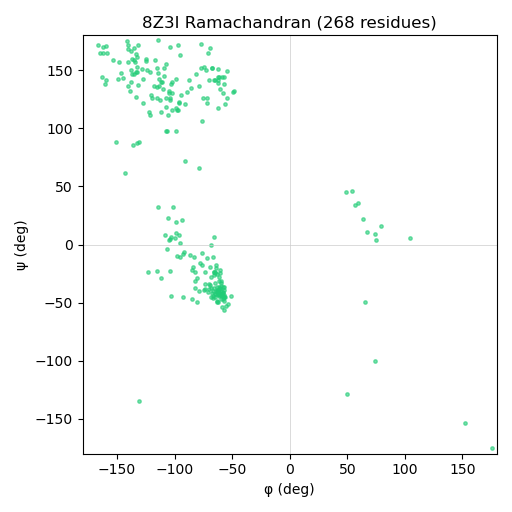1 245 ? -21.70899 -10.08240 9.81054 1.000 22.39633 245 LEU A O 1
ATOM 1616 N N . PHE A 1 246 ? -19.61426 -9.89847 9.02575 1.000 22.55607 246 PHE A N 1
ATOM 1617 C CA . PHE A 1 246 ? -20.03770 -9.75645 7.62714 1.000 20.46762 246 PHE A CA 1
ATOM 1618 C C . PHE A 1 246 ? -19.24100 -10.65494 6.68040 1.000 29.38245 246 PHE A C 1
ATOM 1619 O O . PHE A 1 246 ? -18.21340 -11.22261 7.06624 1.000 23.54721 246 PHE A O 1
ATOM 1627 N N . ASN A 1 247 ? -19.71046 -10.76408 5.43468 1.000 28.16015 247 ASN A N 1
ATOM 1628 C CA . ASN A 1 247 ? -19.03655 -11.58185 4.42772 1.000 28.05783 247 ASN A CA 1
ATOM 1629 C C . ASN A 1 247 ? -18.35002 -10.73568 3.37035 1.000 29.59485 247 ASN A C 1
ATOM 1630 O O . ASN A 1 247 ? -17.84537 -11.26702 2.38261 1.000 26.62353 247 ASN A O 1
ATOM 1635 N N . GLN A 1 248 ? -18.31500 -9.42356 3.60299 1.000 22.63028 248 GLN A N 1
ATOM 1636 C CA . GLN A 1 248 ? -17.69944 -8.47080 2.68021 1.000 26.53785 248 GLN A CA 1
ATOM 1637 C C . GLN A 1 248 ? -17.42556 -7.14464 3.39008 1.000 28.98107 248 GLN A C 1
ATOM 1638 O O . GLN A 1 248 ? -17.96106 -6.91239 4.47178 1.000 25.51521 248 GLN A O 1
ATOM 1644 N N . PRO A 1 249 ? -16.58935 -6.26794 2.79099 1.000 26.60593 249 PRO A N 1
ATOM 1645 C CA . PRO A 1 249 ? -16.44596 -4.91995 3.35890 1.000 27.11549 249 PRO A CA 1
ATOM 1646 C C . PRO A 1 249 ? -17.78645 -4.19634 3.38809 1.000 24.42600 249 PRO A C 1
ATOM 1647 O O . PRO A 1 249 ? -18.59731 -4.39677 2.48145 1.000 23.88237 249 PRO A O 1
ATOM 1651 N N . VAL A 1 250 ? -18.02701 -3.39570 4.42361 1.000 18.19229 250 VAL A N 1
ATOM 1652 C CA . VAL A 1 250 ? -19.27387 -2.63748 4.53470 1.000 16.87166 250 VAL A CA 1
ATOM 1653 C C . VAL A 1 250 ? -19.01450 -1.20933 5.01916 1.000 24.80491 250 VAL A C 1
ATOM 1654 O O . VAL A 1 250 ? -17.91767 -0.88506 5.49529 1.000 22.19821 250 VAL A O 1
ATOM 1658 N N . THR A 1 251 ? -20.02218 -0.35356 4.88674 1.000 20.73906 251 THR A N 1
ATOM 1659 C CA . THR A 1 251 ? -19.92890 1.00378 5.41452 1.000 21.18825 251 THR A CA 1
ATOM 1660 C C . THR A 1 251 ? -19.98026 0.99289 6.94006 1.000 22.96902 251 THR A C 1
ATOM 1661 O O . THR A 1 251 ? -20.38121 -0.00305 7.56076 1.000 18.86859 251 THR A O 1
ATOM 1665 N N . ILE A 1 252 ? -19.59788 2.11756 7.53306 1.000 20.24819 252 ILE A N 1
ATOM 1666 C CA . ILE A 1 252 ? -19.66400 2.28198 8.97768 1.000 19.00037 252 ILE A CA 1
ATOM 1667 C C . ILE A 1 252 ? -21.11205 2.15960 9.46166 1.000 22.57448 252 ILE A C 1
ATOM 1668 O O . ILE A 1 252 ? -21.39796 1.47938 10.45512 1.000 22.75621 252 ILE A O 1
ATOM 1673 N N . THR A 1 253 ? -22.03184 2.79429 8.73870 1.000 20.23977 253 THR A N 1
ATOM 1674 C CA . THR A 1 253 ? -23.44557 2.73100 9.10069 1.000 22.65977 253 THR A CA 1
ATOM 1675 C C . THR A 1 253 ? -23.95909 1.28238 9.14409 1.000 19.85196 253 THR A C 1
ATOM 1676 O O . THR A 1 253 ? -24.60081 0.86638 10.12587 1.000 23.21219 253 THR A O 1
ATOM 1680 N N . THR A 1 254 ? -23.64198 0.50568 8.10786 1.000 19.01000 254 THR A N 1
ATOM 1681 C CA . THR A 1 254 ? -24.04514 -0.89816 8.05442 1.000 19.28056 254 THR A CA 1
ATOM 1682 C C . THR A 1 254 ? -23.45413 -1.69133 9.22872 1.000 23.78581 254 THR A C 1
ATOM 1683 O O . THR A 1 254 ? -24.13469 -2.52094 9.84137 1.000 22.45822 254 THR A O 1
ATOM 1687 N N . TRP A 1 255 ? -22.18169 -1.44056 9.52682 1.000 25.18186 255 TRP A N 1
ATOM 1688 C CA . TRP A 1 255 ? -21.50557 -2.08656 10.64727 1.000 24.24964 255 TRP A CA 1
ATOM 1689 C C . TRP A 1 255 ? -22.16863 -1.73079 11.98258 1.000 20.65702 255 TRP A C 1
ATOM 1690 O O . TRP A 1 255 ? -22.46181 -2.61418 12.79092 1.000 22.05564 255 TRP A O 1
ATOM 1701 N N . LEU A 1 256 ? -22.40023 -0.44050 12.21292 1.000 16.80413 256 LEU A N 1
ATOM 1702 C CA . LEU A 1 256 ? -23.04274 0.00673 13.44952 1.000 21.29441 256 LEU A CA 1
ATOM 1703 C C . LEU A 1 256 ? -24.46220 -0.54583 13.59635 1.000 20.99410 256 LEU A C 1
ATOM 1704 O O . LEU A 1 256 ? -24.85430 -0.96559 14.68973 1.000 22.61593 256 LEU A O 1
ATOM 1709 N N . ASN A 1 257 ? -25.22820 -0.54582 12.50438 1.000 23.14582 257 ASN A N 1
ATOM 1710 C CA . ASN A 1 257 ? -26.60980 -1.03306 12.53626 1.000 25.19172 257 ASN A CA 1
ATOM 1711 C C . ASN A 1 257 ? -26.69086 -2.50309 12.92596 1.000 24.08297 257 ASN A C 1
ATOM 1712 O O . ASN A 1 257 ? -27.68430 -2.93950 13.48771 1.000 23.49344 257 ASN A O 1
ATOM 1717 N N . LYS A 1 258 ? -25.64293 -3.26375 12.62962 1.000 17.97427 258 LYS A N 1
ATOM 1718 C CA . LYS A 1 258 ? -25.62762 -4.68525 12.96463 1.000 22.47672 258 LYS A CA 1
ATOM 1719 C C . LYS A 1 258 ? -25.62321 -4.89515 14.48054 1.000 24.30342 258 LYS A C 1
ATOM 1720 O O . LYS A 1 258 ? -26.04389 -5.94422 14.98889 1.000 22.86767 258 LYS A O 1
ATOM 1726 N N . MET A 1 259 ? -25.14832 -3.88673 15.20085 1.000 18.86006 259 MET A N 1
ATOM 1727 C CA . MET A 1 259 ? -24.91720 -4.02270 16.63299 1.000 21.27673 259 MET A CA 1
ATOM 1728 C C . MET A 1 259 ? -26.05467 -3.44121 17.45636 1.000 20.96739 259 MET A C 1
ATOM 1729 O O . MET A 1 259 ? -25.89923 -3.17827 18.65410 1.000 21.64280 259 MET A O 1
ATOM 1734 N N . LYS A 1 260 ? -27.20752 -3.27882 16.80969 1.000 20.55546 260 LYS A N 1
ATOM 1735 C CA . LYS A 1 260 ? -28.40802 -2.79727 17.47750 1.000 18.08873 260 LYS A CA 1
ATOM 1736 C C . LYS A 1 260 ? -29.49281 -3.85106 17.51165 1.000 26.02210 260 LYS A C 1
ATOM 1737 O O . LYS A 1 260 ? -30.67781 -3.53492 17.46762 1.000 29.69378 260 LYS A O 1
ATOM 1743 N N . TYR A 1 261 ? -29.09064 -5.10928 17.59771 1.000 22.26909 261 TYR A N 1
ATOM 1744 C CA . TYR A 1 261 ? -30.05308 -6.20036 17.61183 1.000 23.65008 261 TYR A CA 1
ATOM 1745 C C . TYR A 1 261 ? -30.82879 -6.20446 18.93254 1.000 28.31023 261 TYR A C 1
ATOM 1746 O O . TYR A 1 261 ? -30.26061 -5.91685 19.98775 1.000 25.88196 261 TYR A O 1
ATOM 1755 N N . ASN A 1 262 ? -32.12775 -6.49606 18.86985 1.000 27.28843 262 ASN A N 1
ATOM 1756 C CA . ASN A 1 262 ? -32.91444 -6.68107 20.08897 1.000 26.45231 262 ASN A CA 1
ATOM 1757 C C . ASN A 1 262 ? -32.79610 -5.48337 21.03708 1.000 26.04015 262 ASN A C 1
ATOM 1758 O O . ASN A 1 262 ? -32.54157 -5.64178 22.23325 1.000 31.53232 262 ASN A O 1
ATOM 1763 N N . GLY A 1 263 ? -32.91861 -4.28220 20.48887 1.000 25.51762 263 GLY A N 1
ATOM 1764 C CA . GLY A 1 263 ? -32.86722 -3.08135 21.30061 1.000 29.51160 263 GLY A CA 1
ATOM 1765 C C . GLY A 1 263 ? -31.47066 -2.64675 21.69914 1.000 28.88125 263 GLY A C 1
ATOM 1766 O O . GLY A 1 263 ? -31.30307 -1.83954 22.61768 1.000 26.01804 263 GLY A O 1
ATOM 1767 N N . GLY A 1 264 ? -30.45982 -3.18040 21.01925 1.000 24.79032 264 GLY A N 1
ATOM 1768 C CA . GLY A 1 264 ? -29.09142 -2.75954 21.27380 1.000 24.95826 264 GLY A CA 1
ATOM 1769 C C . GLY A 1 264 ? -28.89372 -1.31830 20.84085 1.000 24.71226 264 GLY A C 1
ATOM 1770 O O . GLY A 1 264 ? -29.58376 -0.84493 19.93861 1.000 21.72259 264 GLY A O 1
ATOM 1771 N N . THR A 1 265 ? -27.97140 -0.60732 21.48216 1.000 21.82344 265 THR A N 1
ATOM 1772 C CA . THR A 1 265 ? -27.70730 0.78083 21.10536 1.000 26.55622 265 THR A CA 1
ATOM 1773 C C . THR A 1 265 ? -26.21224 1.11370 21.06634 1.000 24.13883 265 THR A C 1
ATOM 1774 O O . THR A 1 265 ? -25.41415 0.56094 21.83572 1.000 19.36823 265 THR A O 1
ATOM 1778 N N . VAL A 1 266 ? -25.84655 2.01037 20.15296 1.000 19.31844 266 VAL A N 1
ATOM 1779 C CA . VAL A 1 266 ? -24.49211 2.56366 20.08476 1.000 16.70820 266 VAL A CA 1
ATOM 1780 C C . VAL A 1 266 ? -24.44037 3.93445 20.76175 1.000 21.15035 266 VAL A C 1
ATOM 1781 O O . VAL A 1 266 ? -25.11467 4.86882 20.33181 1.000 22.02259 266 VAL A O 1
ATOM 1785 N N . ALA A 1 267 ? -23.65281 4.07087 21.82157 1.000 21.67508 267 ALA A N 1
ATOM 1786 C CA . ALA A 1 267 ? -23.57570 5.36078 22.49570 1.000 22.79150 267 ALA A CA 1
ATOM 1787 C C . ALA A 1 267 ? -22.65890 6.32496 21.72919 1.000 23.22194 267 ALA A C 1
ATOM 1788 O O . ALA A 1 267 ? -22.95848 7.52409 21.59863 1.000 22.23678 267 ALA A O 1
ATOM 1790 N N . THR A 1 268 ? -21.55399 5.79522 21.21258 1.000 20.81665 268 THR A N 1
ATOM 1791 C CA . THR A 1 268 ? -20.56674 6.60050 20.48822 1.000 18.33270 268 THR A CA 1
ATOM 1792 C C . THR A 1 268 ? -19.57254 5.71873 19.73169 1.000 21.22763 268 THR A C 1
ATOM 1793 O O . THR A 1 268 ? -19.56978 4.48534 19.86185 1.000 18.58156 268 THR A O 1
ATOM 1797 N N . THR A 1 269 ? -18.75098 6.35473 18.90625 1.000 16.48458 269 THR A N 1
ATOM 1798 C CA . THR A 1 269 ? -17.65518 5.65077 18.25763 1.000 15.59579 269 THR A CA 1
ATOM 1799 C C . THR A 1 269 ? -16.39366 6.46497 18.40840 1.000 14.68921 269 THR A C 1
ATOM 1800 O O . THR A 1 269 ? -16.45025 7.66571 18.68727 1.000 14.06180 269 THR A O 1
ATOM 1804 N N . SER A 1 270 ? -15.25746 5.80560 18.22821 1.000 14.27459 270 SER A N 1
ATOM 1805 C CA . SER A 1 270 ? -13.97456 6.48013 18.24790 1.000 18.20686 270 SER A CA 1
ATOM 1806 C C . SER A 1 270 ? -13.09091 5.93665 17.11550 1.000 15.98305 270 SER A C 1
ATOM 1807 O O . SER A 1 270 ? -13.10910 4.73462 16.82393 1.000 15.73246 270 SER A O 1
ATOM 1810 N N . TYR A 1 271 ? -12.35948 6.83288 16.45415 1.000 14.31065 271 TYR A N 1
ATOM 1811 C CA . TYR A 1 271 ? -11.36179 6.44075 15.44347 1.000 14.49859 271 TYR A CA 1
ATOM 1812 C C . TYR A 1 271 ? -9.95391 6.54379 16.01224 1.000 14.36613 271 TYR A C 1
ATOM 1813 O O . TYR A 1 271 ? -9.63615 7.51987 16.68925 1.000 19.39494 271 TYR A O 1
ATOM 1822 N N . GLN A 1 272 ? -9.11142 5.55978 15.71301 1.000 13.33726 272 GLN A N 1
ATOM 1823 C CA . GLN A 1 272 ? -7.75755 5.50037 16.27919 1.000 11.07790 272 GLN A CA 1
ATOM 1824 C C . GLN A 1 272 ? -6.72556 5.03621 15.26451 1.000 11.29113 272 GLN A C 1
ATOM 1825 O O . GLN A 1 272 ? -7.07211 4.37854 14.27602 1.000 11.02438 272 GLN A O 1
ATOM 1831 N N . ASN A 1 273 ? -5.46251 5.39003 15.50262 1.000 10.87272 273 ASN A N 1
ATOM 1832 C CA . ASN A 1 273 ? -4.34311 4.82609 14.76035 1.000 14.83005 273 ASN A CA 1
ATOM 1833 C C . ASN A 1 273 ? -4.41657 3.30211 14.85137 1.000 15.64560 273 ASN A C 1
ATOM 1834 O O . ASN A 1 273 ? -4.89955 2.77399 15.86001 1.000 14.46631 273 ASN A O 1
ATOM 1839 N N . SER A 1 274 ? -3.93684 2.59248 13.82758 1.000 14.37731 274 SER A N 1
ATOM 1840 C CA . SER A 1 274 ? -4.01700 1.12739 13.83270 1.000 15.41183 274 SER A CA 1
ATOM 1841 C C . SER A 1 274 ? -3.14606 0.52638 14.93821 1.000 15.25355 274 SER A C 1
ATOM 1842 O O . SER A 1 274 ? -3.41552 -0.58697 15.40133 1.000 13.59542 274 SER A O 1
ATOM 1845 N N . SER A 1 275 ? -2.13068 1.27200 15.38013 1.000 8.15271 275 SER A N 1
ATOM 1846 C CA . SER A 1 275 ? -1.24349 0.80573 16.44792 1.000 10.48519 275 SER A CA 1
ATOM 1847 C C . SER A 1 275 ? -1.99420 0.64678 17.77273 1.000 13.65192 275 SER A C 1
ATOM 1848 O O . SER A 1 275 ? -1.56641 -0.10322 18.66331 1.000 15.11919 275 SER A O 1
ATOM 1851 N N . VAL A 1 276 ? -3.10182 1.36806 17.91051 1.000 14.41364 276 VAL A N 1
ATOM 1852 C CA . VAL A 1 276 ? -3.90057 1.26826 19.12569 1.000 14.42863 276 VAL A CA 1
ATOM 1853 C C . VAL A 1 276 ? -4.63496 -0.07493 19.18594 1.000 14.61252 276 VAL A C 1
ATOM 1854 O O . VAL A 1 276 ? -5.42241 -0.42100 18.30311 1.000 15.46196 276 VAL A O 1
ATOM 1858 N N . TYR A 1 277 ? -4.36057 -0.81942 20.24916 1.000 9.53882 277 TYR A N 1
ATOM 1859 C CA . TYR A 1 277 ? -4.91625 -2.15337 20.45809 1.000 8.97913 277 TYR A CA 1
ATOM 1860 C C . TYR A 1 277 ? -6.28385 -2.05214 21.10530 1.000 12.00830 277 TYR A C 1
ATOM 1861 O O . TYR A 1 277 ? -7.24197 -2.70282 20.66758 1.000 9.95345 277 TYR A O 1
ATOM 1870 N N . TYR A 1 278 ? -6.37568 -1.22624 22.14555 1.000 10.69818 278 TYR A N 1
ATOM 1871 C CA . TYR A 1 278 ? -7.65931 -0.94721 22.77497 1.000 9.86149 278 TYR A CA 1
ATOM 1872 C C . TYR A 1 278 ? -7.72147 0.49602 23.24772 1.000 9.97988 278 TYR A C 1
ATOM 1873 O O . TYR A 1 278 ? -6.72978 1.05930 23.69778 1.000 12.41653 278 TYR A O 1
ATOM 1882 N N . TYR A 1 279 ? -8.89344 1.10449 23.13754 1.000 11.99865 279 TYR A N 1
ATOM 1883 C CA . TYR A 1 279 ? -9.07336 2.47221 23.60078 1.000 14.30181 279 TYR A CA 1
ATOM 1884 C C . TYR A 1 279 ? -10.41145 2.62906 24.31380 1.000 14.53992 279 TYR A C 1
ATOM 1885 O O . TYR A 1 279 ? -11.45311 2.18349 23.82505 1.000 11.60008 279 TYR A O 1
ATOM 1894 N N . ASP A 1 280 ? -10.35909 3.24913 25.48469 1.000 13.95747 280 ASP A N 1
ATOM 1895 C CA . ASP A 1 280 ? -11.53335 3.53043 26.29061 1.000 13.52437 280 ASP A CA 1
ATOM 1896 C C . ASP A 1 280 ? -11.81473 5.02327 26.17518 1.000 14.76281 280 ASP A C 1
ATOM 1897 O O . ASP A 1 280 ? -11.03547 5.84160 26.66081 1.000 15.75512 280 ASP A O 1
ATOM 1902 N N . TYR A 1 281 ? -12.91772 5.39208 25.52161 1.000 17.00595 281 TYR A N 1
ATOM 1903 C CA . TYR A 1 281 ? -13.19060 6.81398 25.27791 1.000 17.40816 281 TYR A CA 1
ATOM 1904 C C . TYR A 1 281 ? -13.52536 7.59257 26.54601 1.000 19.17043 281 TYR A C 1
ATOM 1905 O O . TYR A 1 281 ? -13.44483 8.82126 26.56778 1.000 28.58449 281 TYR A O 1
ATOM 1914 N N . VAL A 1 282 ? -13.92141 6.88716 27.59150 1.000 20.31283 282 VAL A N 1
ATOM 1915 C CA . VAL A 1 282 ? -14.31740 7.55314 28.82660 1.000 28.09485 282 VAL A CA 1
ATOM 1916 C C . VAL A 1 282 ? -13.08963 7.95101 29.64985 1.000 33.67537 282 VAL A C 1
ATOM 1917 O O . VAL A 1 282 ? -12.96754 9.10179 30.07391 1.000 25.49963 282 VAL A O 1
ATOM 1921 N N . SER A 1 283 ? -12.17871 7.00154 29.85683 1.000 24.35430 283 SER A N 1
ATOM 1922 C CA . SER A 1 283 ? -11.01093 7.22641 30.71147 1.000 19.94474 283 SER A CA 1
ATOM 1923 C C . SER A 1 283 ? -9.75846 7.64114 29.95513 1.000 23.59243 283 SER A C 1
ATOM 1924 O O . SER A 1 283 ? -8.77070 8.05261 30.57684 1.000 21.95288 283 SER A O 1
ATOM 1927 N N . ASN A 1 284 ? -9.80905 7.53148 28.62751 1.000 15.88292 284 ASN A N 1
ATOM 1928 C CA . ASN A 1 284 ? -8.63465 7.70178 27.74872 1.000 13.81316 284 ASN A CA 1
ATOM 1929 C C . ASN A 1 284 ? -7.56798 6.60790 27.91097 1.000 8.33431 284 ASN A C 1
ATOM 1930 O O . ASN A 1 284 ? -6.45996 6.75800 27.38943 1.000 16.00941 284 ASN A O 1
ATOM 1935 N N . TYR A 1 285 ? -7.89521 5.53434 28.63818 1.000 14.19453 285 TYR A N 1
ATOM 1936 C CA . TYR A 1 285 ? -7.03640 4.35420 28.71503 1.000 13.47313 285 TYR A CA 1
ATOM 1937 C C . TYR A 1 285 ? -6.73413 3.85599 27.31326 1.000 11.72675 285 TYR A C 1
ATOM 1938 O O . TYR A 1 285 ? -7.64612 3.60602 26.52703 1.000 11.67647 285 TYR A O 1
ATOM 1947 N N . THR A 1 286 ? -5.45535 3.70384 27.00862 1.000 11.09570 286 THR A N 1
ATOM 1948 C CA . THR A 1 286 ? -5.04521 3.25572 25.68634 1.000 17.46597 286 THR A CA 1
ATOM 1949 C C . THR A 1 286 ? -4.00630 2.16147 25.82110 1.000 16.51732 286 THR A C 1
ATOM 1950 O O . THR A 1 286 ? -2.99419 2.32965 26.50209 1.000 16.19510 286 THR A O 1
ATOM 1954 N N . GLN A 1 287 ? -4.25286 1.03284 25.17561 1.000 11.20369 287 GLN A N 1
ATOM 1955 C CA . GLN A 1 287 ? -3.29371 -0.05819 25.23612 1.000 8.73725 287 GLN A CA 1
ATOM 1956 C C . GLN A 1 287 ? -2.69492 -0.27123 23.86213 1.000 10.85776 287 GLN A C 1
ATOM 1957 O O . GLN A 1 287 ? -3.40761 -0.23800 22.84485 1.000 12.97258 287 GLN A O 1
ATOM 1963 N N . TYR A 1 288 ? -1.37754 -0.45372 23.84667 1.000 9.54191 288 TYR A N 1
ATOM 1964 C CA . TYR A 1 288 ? -0.63348 -0.80550 22.64117 1.000 11.38543 288 TYR A CA 1
ATOM 1965 C C . TYR A 1 288 ? -0.16610 -2.26366 22.69809 1.000 17.25085 288 TYR A C 1
ATOM 1966 O O . TYR A 1 288 ? -0.02325 -2.84268 23.77730 1.000 11.09140 288 TYR A O 1
ATOM 1975 N N . ASP A 1 289 ? 0.05330 -2.85601 21.52810 1.000 11.62889 289 ASP A N 1
ATOM 1976 C CA . ASP A 1 289 ? 0.53583 -4.23605 21.42299 1.000 11.69792 289 ASP A CA 1
ATOM 1977 C C . ASP A 1 289 ? 1.50425 -4.31787 20.24527 1.000 11.20387 289 ASP A C 1
ATOM 1978 O O . ASP A 1 289 ? 1.26367 -5.04956 19.26150 1.000 8.34703 289 ASP A O 1
ATOM 1983 N N . ASN A 1 290 ? 2.59181 -3.55379 20.34331 1.000 9.27308 290 ASN A N 1
ATOM 1984 C CA . ASN A 1 290 ? 3.44998 -3.27404 19.19932 1.000 11.79447 290 ASN A CA 1
ATOM 1985 C C . ASN A 1 290 ? 4.16075 -4.50498 18.67737 1.000 16.52480 290 ASN A C 1
ATOM 1986 O O . ASN A 1 290 ? 4.52356 -4.56647 17.49990 1.000 13.57945 290 ASN A O 1
ATOM 1991 N N . ASN A 1 291 ? 4.36992 -5.48200 19.55217 1.000 17.74120 291 ASN A N 1
ATOM 1992 C CA . ASN A 1 291 ? 5.05279 -6.71510 19.16182 1.000 14.69841 291 ASN A CA 1
ATOM 1993 C C . ASN A 1 291 ? 4.09256 -7.87136 18.96744 1.000 16.76098 291 ASN A C 1
ATOM 1994 O O . ASN A 1 291 ? 4.52730 -8.99861 18.75587 1.000 14.09657 291 ASN A O 1
ATOM 1999 N N . TYR A 1 292 ? 2.79135 -7.57534 19.05173 1.000 9.92405 292 TYR A N 1
A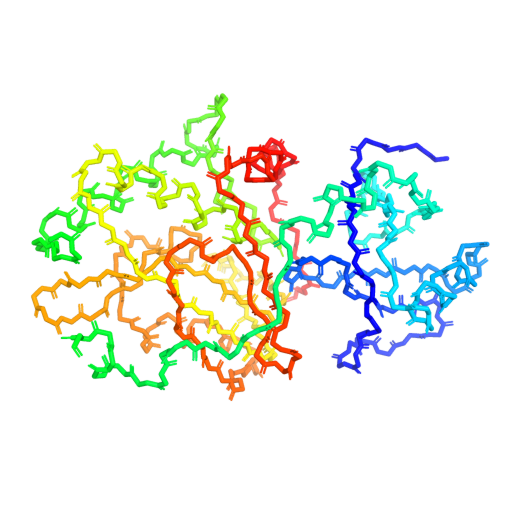TOM 2000 C CA . TYR A 1 292 ? 1.70820 -8.54728 18.83314 1.000 11.06140 292 TYR A CA 1
ATOM 2001 C C . TYR A 1 292 ? 1.72844 -9.66910 19.86582 1.000 15.87230 292 TYR A C 1
ATOM 2002 O O . TYR A 1 292 ? 1.17582 -10.73969 19.63576 1.000 14.80485 292 TYR A O 1
ATOM 2011 N N . THR A 1 293 ? 2.35061 -9.40803 21.01161 1.000 11.79010 293 THR A N 1
ATOM 2012 C CA . THR A 1 293 ? 2.39764 -10.37676 22.10556 1.000 15.49689 293 THR A CA 1
ATOM 2013 C C . THR A 1 293 ? 1.01331 -10.77262 22.60373 1.000 15.14985 293 THR A C 1
ATOM 2014 O O . THR A 1 293 ? 0.67985 -11.96366 22.67831 1.000 15.15752 293 THR A O 1
ATOM 2018 N N . ASP A 1 294 ? 0.20593 -9.77840 22.95423 1.000 12.54201 294 ASP A N 1
ATOM 2019 C CA . ASP A 1 294 ? -1.14544 -10.06800 23.42144 1.000 12.65573 294 ASP A CA 1
ATOM 2020 C C . ASP A 1 294 ? -2.03859 -10.57368 22.29737 1.000 11.87494 294 ASP A C 1
ATOM 2021 O O . ASP A 1 294 ? -2.92871 -11.36939 22.53922 1.000 9.42253 294 ASP A O 1
ATOM 2026 N N . THR A 1 295 ? -1.82431 -10.07849 21.08092 1.000 9.40330 295 THR A N 1
ATOM 2027 C CA . THR A 1 295 ? -2.60239 -10.55243 19.93848 1.000 9.40552 295 THR A CA 1
ATOM 2028 C C . THR A 1 295 ? -2.45468 -12.06424 19.79432 1.000 13.24699 295 THR A C 1
ATOM 2029 O O . THR A 1 295 ? -3.45180 -12.79669 19.80314 1.000 12.91589 295 THR A O 1
ATOM 2033 N N . TYR A 1 296 ? -1.20757 -12.52295 19.68018 1.000 10.60773 296 TYR A N 1
ATOM 2034 C CA . TYR A 1 296 ? -0.91263 -13.94425 19.52200 1.000 8.36446 296 TYR A CA 1
ATOM 2035 C C . TYR A 1 296 ? -1.48225 -14.77156 20.65741 1.000 12.02454 296 TYR A C 1
ATOM 2036 O O . TYR A 1 296 ? -2.06878 -15.83581 20.43067 1.000 15.34739 296 TYR A O 1
ATOM 2045 N N . SER A 1 297 ? -1.29899 -14.28849 21.88384 1.000 7.70642 297 SER A N 1
ATOM 2046 C CA . SER A 1 297 ? -1.82263 -14.96985 23.05830 1.000 13.52081 297 SER A CA 1
ATOM 2047 C C . SER A 1 297 ? -3.35686 -15.11854 22.97344 1.000 17.34030 297 SER A C 1
ATOM 2048 O O . SER A 1 297 ? -3.91787 -16.18183 23.27684 1.000 10.48292 297 SER A O 1
ATOM 2051 N N . THR A 1 298 ? -4.03811 -14.05830 22.53810 1.000 13.96008 298 THR A N 1
ATOM 2052 C CA . THR A 1 298 ? -5.50514 -14.09065 22.47009 1.000 10.20028 298 THR A CA 1
ATOM 2053 C C . THR A 1 298 ? -5.99555 -15.00074 21.34293 1.000 12.97164 298 THR A C 1
ATOM 2054 O O . THR A 1 298 ? -6.95020 -15.77221 21.53098 1.000 12.48799 298 THR A O 1
ATOM 2058 N N . LEU A 1 299 ? -5.33317 -14.94172 20.18704 1.000 11.46329 299 LEU A N 1
ATOM 2059 C CA . LEU A 1 299 ? -5.67945 -15.82335 19.07642 1.000 12.66139 299 LEU A CA 1
ATOM 2060 C C . LEU A 1 299 ? -5.56876 -17.26878 19.52511 1.000 15.76160 299 LEU A C 1
ATOM 2061 O O . LEU A 1 299 ? -6.42642 -18.08327 19.21175 1.000 15.60884 299 LEU A O 1
ATOM 2066 N N . ALA A 1 300 ? -4.49788 -17.58348 20.25002 1.000 9.45725 300 ALA A N 1
ATOM 2067 C CA . ALA A 1 300 ? -4.27083 -18.95030 20.68470 1.000 13.42607 300 ALA A CA 1
ATOM 2068 C C . ALA A 1 300 ? -5.34524 -19.35196 21.67494 1.000 15.14098 300 ALA A C 1
ATOM 2069 O O . ALA A 1 300 ? -5.83873 -20.48041 21.64426 1.000 16.37238 300 ALA A O 1
ATOM 2071 N N . ASN A 1 301 ? -5.70819 -18.42914 22.55853 1.000 10.41287 301 ASN A N 1
ATOM 2072 C CA . ASN A 1 301 ? -6.66360 -18.73792 23.61741 1.000 12.28485 301 ASN A CA 1
ATOM 2073 C C . ASN A 1 301 ? -8.04631 -19.06471 23.06686 1.000 13.35870 301 ASN A C 1
ATOM 2074 O O . ASN A 1 301 ? -8.77441 -19.88438 23.62985 1.000 16.19014 301 ASN A O 1
ATOM 2079 N N . TYR A 1 302 ? -8.40523 -18.41729 21.96681 1.000 11.09401 302 TYR A N 1
ATOM 2080 C CA . TYR A 1 302 ? -9.75786 -18.52324 21.44142 1.000 12.48680 302 TYR A CA 1
ATOM 2081 C C . TYR A 1 302 ? -9.80655 -19.41993 20.21894 1.000 15.32540 302 TYR A C 1
ATOM 2082 O O . TYR A 1 302 ? -10.86196 -19.57296 19.59640 1.000 16.38733 302 TYR A O 1
ATOM 2091 N N . ARG A 1 303 ? -8.65871 -20.00119 19.88390 1.000 14.83258 303 ARG A N 1
ATOM 2092 C CA . ARG A 1 303 ? -8.49920 -20.79603 18.66168 1.000 15.46273 303 ARG A CA 1
ATOM 2093 C C . ARG A 1 303 ? -9.56966 -21.86865 18.50282 1.000 15.35200 303 ARG A C 1
ATOM 2094 O O . ARG A 1 303 ? -10.13187 -22.04360 17.41248 1.000 18.06641 303 ARG A O 1
ATOM 2102 N N . TYR A 1 304 ? -9.86238 -22.57153 19.58997 1.000 12.41431 304 TYR A N 1
ATOM 2103 C CA . TYR A 1 304 ? -10.77300 -23.70389 19.52010 1.000 14.01421 304 TYR A CA 1
ATOM 2104 C C . TYR A 1 304 ? -12.16157 -23.40821 20.08040 1.000 21.80727 304 TYR A C 1
ATOM 2105 O O . TYR A 1 304 ? -13.00055 -24.30671 20.16398 1.000 18.24943 304 TYR A O 1
ATOM 2114 N N . ARG A 1 305 ? -12.40465 -22.15864 20.46732 1.000 18.48802 305 ARG A N 1
ATOM 2115 C CA . ARG A 1 305 ? -13.68914 -21.78880 21.06616 1.000 21.06538 305 ARG A CA 1
ATOM 2116 C C . ARG A 1 305 ? -14.79173 -21.54756 20.05051 1.000 19.01074 305 ARG A C 1
ATOM 2117 O O . ARG A 1 305 ? -14.56055 -21.05334 18.95467 1.000 21.51080 305 ARG A O 1
ATOM 2125 N N . GLN A 1 306 ? -16.00535 -21.89072 20.45360 1.000 21.53676 306 GLN A N 1
ATOM 2126 C CA . GLN A 1 306 ? -17.19721 -21.65712 19.65818 1.000 28.22850 306 GLN A CA 1
ATOM 2127 C C . GLN A 1 306 ? -18.07627 -20.63567 20.38120 1.000 24.42290 306 GLN A C 1
ATOM 2128 O O . GLN A 1 306 ? -18.15437 -20.63715 21.61080 1.000 26.38186 306 GLN A O 1
ATOM 2134 N N . THR A 1 307 ? -18.70752 -19.75356 19.61825 1.000 24.83527 307 THR A N 1
ATOM 2135 C CA . THR A 1 307 ? -19.56434 -18.71265 20.17965 1.000 21.83534 307 THR A CA 1
ATOM 2136 C C . THR A 1 307 ? -20.56995 -19.28115 21.19006 1.000 26.89791 307 THR A C 1
ATOM 2137 O O . THR A 1 307 ? -21.22267 -20.28603 20.93099 1.000 28.32163 307 THR A O 1
ATOM 2141 N N . SER A 1 308 ? -20.65532 -18.66075 22.36105 1.000 27.08048 308 SER A N 1
ATOM 2142 C CA . SER A 1 308 ? -21.61697 -19.07236 23.37743 1.000 31.57449 308 SER A CA 1
ATOM 2143 C C . SER A 1 308 ? -22.75123 -18.04474 23.47214 1.000 32.81408 308 SER A C 1
ATOM 2144 O O . SER A 1 308 ? -22.50511 -16.88327 23.80275 1.000 30.50727 308 SER A O 1
ATOM 2147 N N . CYS A 1 309 ? -23.98345 -18.46522 23.19511 1.000 22.66585 309 CYS A N 1
ATOM 2148 C CA . CYS A 1 309 ? -25.10528 -17.51712 23.14689 1.000 29.26122 309 CYS A CA 1
ATOM 2149 C C . CYS A 1 309 ? -25.36112 -16.83475 24.49347 1.000 39.77346 309 CYS A C 1
ATOM 2150 O O . CYS A 1 309 ? -25.67522 -17.49191 25.48561 1.000 48.93113 309 CYS A O 1
ATOM 2153 N N . SER A 1 310 ? -25.21529 -15.51280 24.51524 1.000 44.50171 310 SER A N 1
ATOM 2154 C CA . SER A 1 310 ? -25.49256 -14.72219 25.70737 1.000 46.55970 310 SER A CA 1
ATOM 2155 C C . SER A 1 310 ? -26.98006 -14.78319 26.06274 1.000 40.72560 310 SER A C 1
ATOM 2156 O O . SER A 1 310 ? -27.33693 -14.96860 27.22273 1.000 44.76531 310 SER A O 1
ATOM 2159 N N . PHE A 1 311 ? -27.84386 -14.62798 25.06512 1.000 35.09148 311 PHE A N 1
ATOM 2160 C CA . PHE A 1 311 ? -29.27542 -14.83541 25.27169 1.000 34.87778 311 PHE A CA 1
ATOM 2161 C C . PHE A 1 311 ? -29.91126 -15.59416 24.10968 1.000 38.42247 311 PHE A C 1
ATOM 2162 O O . PHE A 1 311 ? -29.45350 -15.51212 22.96086 1.000 30.38142 311 PHE A O 1
ATOM 2170 N N . LEU A 1 312 ? -30.96033 -16.34830 24.43301 1.000 39.93119 312 LEU A N 1
ATOM 2171 C CA . LEU A 1 312 ? -31.68980 -17.14936 23.45526 1.000 41.37448 312 LEU A CA 1
ATOM 2172 C C . LEU A 1 312 ? -33.10030 -16.60883 23.26075 1.000 44.28741 312 LEU A C 1
ATOM 2173 O O . LEU A 1 312 ? -33.43644 -16.09497 22.19857 1.000 49.52255 312 LEU A O 1
#

Radius of gyration: 18.24 Å; Cα contacts (8 Å, |Δi|>4): 545; chains: 1; bounding box: 41×40×54 Å

Secondary structure (DSSP, 8-state):
---S-EEEE-EEE-TTSPP-SSEEEEEETT-SS-EEEETT-TTHHHHHHHHHHT--EEEEEETTEEEEEEEEEPPPHHHHHHHHTTEEE---SB-SHHHHT---EE-HHHHHHHHHHHHTTBTTTS-STT-B-TT--SS-HHHHHHHHHHHHHHTT---EEEEEEEEEEEE--SSS--EEEEEEEEEEEEEETTEEEE--TTT-SS-EEHHHHHHHTBGGG-EEEEEEEEETTEEEE-TTT-EEEE-TT-HHHHHHHHHHTT-----SB-

B-factor: mean 25.52, std 12.78, range [6.02, 89.93]

Sequence (270 aa):
QTSNDYIIGLIKKCDDCEVSTSKTFFYCGIKAGASYVENDSPYLNDIKESISNGTPIKIYFDENEPERIISVVKISNSEEKNWNLNVKYDETPFKTIEDLNRSFDFTTTEAVNFFNAMKNKSCAINNQNLCIPFQYANDGCYARAHMMRQHMNYASKDCYKIFAYGNLKVNTSSTGVCGIAWRYHVAPLISVNGVWNVIDPSLFNQPVTITTWLNKMKYNGGTVATTSYQNSSVYYYDYVSNYTQYDNNYTDTYSTLANYRYRQTSCSFL

Nearest PDB structures (foldseek):
  3a56-assembly2_B  TM=7.450E-01  e=1.171E-22  Chryseobacterium proteolyticum
  3a55-assembly1_A  TM=7.277E-01  e=5.207E-22  Chryseobacterium proteolyticum
  2zk9-assembly1_X  TM=9.045E-01  e=6.977E-15  Chryseobacterium proteolyticum
  2ksv-assembly1_A  TM=8.728E-01  e=3.495E-14  Chryseobacterium proteolyticum
  2im9-assembly1_A  TM=5.182E-01  e=9.866E-01  Legionella pneumophila subsp. pneumophila str. Philadelphia 1